Protein AF-A0A7C7N747-F1 (afdb_monomer_lite)

pLDDT: mean 86.92, std 10.97, range [40.88, 97.0]

Foldseek 3Di:
DPDLLVVLVVVQVVCVVLVAQADEDPDLDDQDDAPLQNVCVRVRNDLCNNVVNPDHNHHYDDHQWDADPPPRDIDHDDPVRPPPDCVVCNVVNVVVVVVLVPDDCDPVLQVLVLVLQQLCLVVCCVQFVQFAWEAAPPWIWTQHSVVSHIDTDDDRTQKYKYAGNVVSVVCSVLVQQLVSVPPRRIDIGGDDPRDVVVVVVVSVVSNCVSVVCVVDPVSVVVVVVVVVVVVPPPSPDDPD

Radius of gyration: 21.42 Å; chains: 1; bounding box: 54×35×62 Å

Sequence (240 aa):
MKNKIDYVRHINRICDVLAATYFMPFASQAVFLRSDSKWANDFKVSFEDLRDGWATQTTLLHPYTTLDLGSGDETYVRPEDYNEDWRSQLDKVTAQEHRDDVLEITDADIERLEKKMRVIRWMAAILFPRGVGFRIRELELHFSPWTGRVTRGGGAGSFTLNVPAQALKDVLQYGYFGDLGTTMFTIVNLNSRTRPVFVYLFIMVLTLHDRNHIAGVNKFARWAMSVFHNRSWNIPSHSG

Structure (mmCIF, N/CA/C/O backbone):
data_AF-A0A7C7N747-F1
#
_entry.id   AF-A0A7C7N747-F1
#
loop_
_atom_site.group_PDB
_atom_site.id
_atom_site.type_symbol
_atom_site.label_atom_id
_atom_site.label_alt_id
_atom_site.label_comp_id
_atom_site.label_asym_id
_atom_site.label_entity_id
_atom_site.label_seq_id
_atom_site.pdbx_PDB_ins_code
_atom_site.Cartn_x
_atom_site.Cartn_y
_atom_site.Cartn_z
_atom_site.occupancy
_atom_site.B_iso_or_equiv
_atom_site.au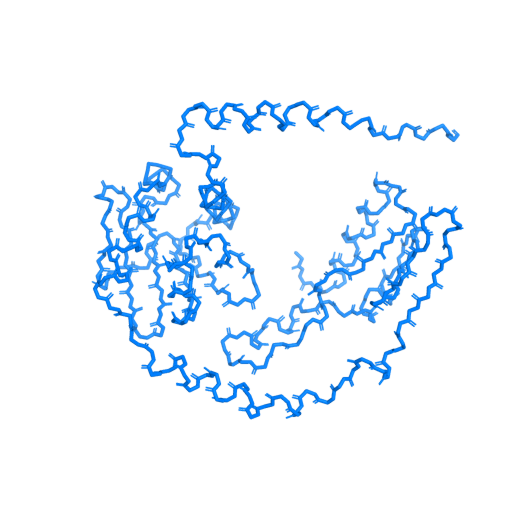th_seq_id
_atom_site.auth_comp_id
_atom_site.auth_asym_id
_atom_site.auth_atom_id
_atom_site.pdbx_PDB_model_num
ATOM 1 N N . MET A 1 1 ? -2.783 -14.427 12.258 1.00 56.72 1 MET A N 1
ATOM 2 C CA . MET A 1 1 ? -4.252 -14.530 12.336 1.00 56.72 1 MET A CA 1
ATOM 3 C C . MET A 1 1 ? -4.680 -15.473 11.237 1.00 56.72 1 MET A C 1
ATOM 5 O O . MET A 1 1 ? -4.233 -15.275 10.115 1.00 56.72 1 MET A O 1
ATOM 9 N N . LYS A 1 2 ? -5.394 -16.551 11.571 1.00 64.88 2 LYS A N 1
ATOM 10 C CA . LYS A 1 2 ? -5.828 -17.555 10.587 1.00 64.88 2 LYS A CA 1
ATOM 11 C C . LYS A 1 2 ? -7.302 -17.375 10.202 1.00 64.88 2 LYS A C 1
ATOM 13 O O . LYS A 1 2 ? -7.701 -17.875 9.161 1.00 64.88 2 LYS A O 1
ATOM 18 N N . ASN A 1 3 ? -8.078 -16.653 11.014 1.00 82.62 3 ASN A N 1
ATOM 19 C CA . ASN A 1 3 ? -9.500 -16.370 10.811 1.00 82.62 3 ASN A CA 1
ATOM 20 C C . ASN A 1 3 ? -9.834 -14.934 11.287 1.00 82.62 3 ASN A C 1
ATOM 22 O O . ASN A 1 3 ? -9.135 -14.402 12.152 1.00 82.62 3 ASN A O 1
ATOM 26 N N . LYS A 1 4 ? -10.902 -14.321 10.759 1.00 87.56 4 LYS A N 1
ATOM 27 C CA . LYS A 1 4 ? -11.438 -13.006 11.157 1.00 87.56 4 LYS A CA 1
ATOM 28 C C . LYS A 1 4 ? -11.653 -12.899 12.669 1.00 87.56 4 LYS A C 1
ATOM 30 O O . LYS A 1 4 ? -11.282 -11.898 13.268 1.00 87.56 4 LYS A O 1
ATOM 35 N N . ILE A 1 5 ? -12.121 -13.967 13.319 1.00 89.38 5 ILE A N 1
ATOM 36 C CA . ILE A 1 5 ? -12.308 -13.980 14.780 1.00 89.38 5 ILE A CA 1
ATOM 37 C C . ILE A 1 5 ? -10.997 -13.788 15.563 1.00 89.38 5 ILE A C 1
ATOM 39 O O . ILE A 1 5 ? -11.003 -13.208 16.646 1.00 89.38 5 ILE A O 1
ATOM 43 N N . ASP A 1 6 ? -9.852 -14.229 15.025 1.00 90.06 6 ASP A N 1
ATOM 44 C CA . ASP A 1 6 ? -8.555 -14.004 15.676 1.00 90.06 6 ASP A CA 1
ATOM 45 C C . ASP A 1 6 ? -8.196 -12.515 15.681 1.00 90.06 6 ASP A C 1
ATOM 47 O O . ASP A 1 6 ? -7.563 -12.044 16.624 1.00 90.06 6 ASP A O 1
ATOM 51 N N . TYR A 1 7 ? -8.600 -11.784 14.637 1.00 89.81 7 TYR A N 1
ATOM 52 C CA . TYR A 1 7 ? -8.448 -10.336 14.577 1.00 89.81 7 TYR A CA 1
ATOM 53 C C . TYR A 1 7 ? -9.315 -9.660 15.638 1.00 89.81 7 TYR A C 1
ATOM 55 O O . TYR A 1 7 ? -8.792 -8.867 16.414 1.00 89.81 7 TYR A O 1
ATOM 63 N N . VAL A 1 8 ? -10.594 -10.032 15.752 1.00 93.06 8 VAL A N 1
ATOM 64 C CA . VAL A 1 8 ? -11.499 -9.454 16.764 1.00 93.06 8 VAL A CA 1
ATOM 65 C C . VAL A 1 8 ? -10.966 -9.692 18.180 1.00 93.06 8 VAL A C 1
ATOM 67 O O . VAL A 1 8 ? -10.848 -8.756 18.964 1.00 93.06 8 VAL A O 1
ATOM 70 N N . ARG A 1 9 ? -10.509 -10.913 18.490 1.00 94.25 9 ARG A N 1
ATOM 71 C CA . ARG A 1 9 ? -9.866 -11.219 19.783 1.00 94.25 9 ARG A CA 1
ATOM 72 C C . ARG A 1 9 ? -8.608 -10.391 20.030 1.00 94.25 9 ARG A C 1
ATOM 74 O O . ARG A 1 9 ? -8.340 -10.000 21.164 1.00 94.25 9 ARG A O 1
ATOM 81 N N . HIS A 1 10 ? -7.809 -10.161 18.989 1.00 92.69 10 HIS A N 1
ATOM 82 C CA . HIS A 1 10 ? -6.619 -9.327 19.095 1.00 92.69 10 HIS A CA 1
ATOM 83 C C . HIS A 1 10 ? -6.981 -7.873 19.417 1.00 92.69 10 HIS A C 1
ATOM 85 O O . HIS A 1 10 ? -6.346 -7.286 20.292 1.00 92.69 10 HIS A O 1
ATOM 91 N N . ILE A 1 11 ? -8.016 -7.332 18.770 1.00 92.81 11 ILE A N 1
ATOM 92 C CA . ILE A 1 11 ? -8.541 -5.993 19.049 1.00 92.81 11 ILE A CA 1
ATOM 93 C C . ILE A 1 11 ? -9.096 -5.900 20.473 1.00 92.81 11 ILE A C 1
ATOM 95 O O . ILE A 1 11 ? -8.660 -5.012 21.196 1.00 92.81 11 ILE A O 1
ATOM 99 N N . ASN A 1 12 ? -9.936 -6.845 20.918 1.00 94.62 12 ASN A N 1
ATOM 100 C CA . ASN A 1 12 ? -10.447 -6.879 22.299 1.00 94.62 12 ASN A CA 1
ATOM 101 C C . ASN A 1 12 ? -9.296 -6.793 23.315 1.00 94.62 12 ASN A C 1
ATOM 103 O O . ASN A 1 12 ? -9.310 -5.954 24.209 1.00 94.62 12 ASN A O 1
ATOM 107 N N . ARG A 1 13 ? -8.231 -7.583 23.114 1.00 95.38 13 ARG A N 1
ATOM 108 C CA . ARG A 1 13 ? -7.049 -7.552 23.987 1.00 95.38 13 ARG A CA 1
ATOM 109 C C . ARG A 1 13 ? -6.337 -6.198 23.978 1.00 95.38 13 ARG A C 1
ATOM 111 O O . ARG A 1 13 ? -5.812 -5.789 25.008 1.00 95.38 13 ARG A O 1
ATOM 118 N N . ILE A 1 14 ? -6.245 -5.534 22.827 1.00 92.81 14 ILE A N 1
ATOM 119 C CA . ILE A 1 14 ? -5.652 -4.193 22.744 1.00 92.81 14 ILE A CA 1
ATOM 120 C C . ILE A 1 14 ? -6.516 -3.194 23.513 1.00 92.81 14 ILE A C 1
ATOM 122 O O . ILE A 1 14 ? -5.975 -2.416 24.292 1.00 92.81 14 ILE A O 1
ATOM 126 N N . CYS A 1 15 ? -7.834 -3.242 23.328 1.00 95.12 15 CYS A N 1
ATOM 127 C CA . CYS A 1 15 ? -8.791 -2.410 24.047 1.00 95.12 15 CYS A CA 1
ATOM 128 C C . CYS A 1 15 ? -8.671 -2.582 25.568 1.00 95.12 15 CYS A C 1
ATOM 130 O O . CYS A 1 15 ? -8.558 -1.581 26.270 1.00 95.12 15 CYS A O 1
ATOM 132 N N . ASP A 1 16 ? -8.572 -3.823 26.054 1.00 93.50 16 ASP A N 1
ATOM 133 C CA . ASP A 1 16 ? -8.368 -4.120 27.478 1.00 93.50 16 ASP A CA 1
ATOM 134 C C . ASP A 1 16 ? -7.038 -3.553 27.999 1.00 93.50 16 ASP A C 1
ATOM 136 O O . ASP A 1 16 ? -6.990 -2.929 29.055 1.00 93.50 16 ASP A O 1
ATOM 140 N N . VAL A 1 17 ? -5.943 -3.744 27.252 1.00 94.12 17 VAL A N 1
ATOM 141 C CA . VAL A 1 17 ? -4.604 -3.256 27.638 1.00 94.12 17 VAL A CA 1
ATOM 142 C C . VAL A 1 17 ? -4.543 -1.731 27.674 1.00 94.12 17 VAL A C 1
ATOM 144 O O . VAL A 1 17 ? -3.855 -1.165 28.521 1.00 94.12 17 VAL A O 1
ATOM 147 N N . LEU A 1 18 ? -5.228 -1.068 26.745 1.00 92.06 18 LEU A N 1
ATOM 148 C CA . LEU A 1 18 ? -5.299 0.390 26.677 1.00 92.06 18 LEU A CA 1
ATOM 149 C C . LEU A 1 18 ? -6.386 0.976 27.583 1.00 92.06 18 LEU A C 1
ATOM 151 O O . LEU A 1 18 ? -6.477 2.198 27.665 1.00 92.06 18 LEU A O 1
ATOM 155 N N . ALA A 1 19 ? -7.201 0.124 28.216 1.00 92.81 19 ALA A N 1
ATOM 156 C CA . ALA A 1 19 ? -8.403 0.504 28.949 1.00 92.81 19 ALA A CA 1
ATOM 157 C C . ALA A 1 19 ? -9.278 1.496 28.161 1.00 92.81 19 ALA A C 1
ATOM 159 O O . ALA A 1 19 ? -9.717 2.530 28.665 1.00 92.81 19 ALA A O 1
ATOM 160 N N . ALA A 1 20 ? -9.484 1.200 26.876 1.00 92.56 20 ALA A N 1
ATOM 161 C CA . ALA A 1 20 ? -10.227 2.077 25.986 1.00 92.56 20 ALA A CA 1
ATOM 162 C C . ALA A 1 20 ? -11.706 2.142 26.397 1.00 92.56 20 ALA A C 1
ATOM 164 O O . ALA A 1 20 ? -12.345 1.112 26.602 1.00 92.56 20 ALA A O 1
ATOM 165 N N . THR A 1 21 ? -12.281 3.343 26.446 1.00 93.62 21 THR A N 1
ATOM 166 C CA . THR A 1 21 ? -13.730 3.509 26.651 1.00 93.62 21 THR A CA 1
ATOM 167 C C . THR A 1 21 ? -14.509 3.188 25.381 1.00 93.62 21 THR A C 1
ATOM 169 O O . THR A 1 21 ? -15.522 2.500 25.430 1.00 93.62 21 THR A O 1
ATOM 172 N N . TYR A 1 22 ? -13.997 3.636 24.233 1.00 93.94 22 TYR A N 1
ATOM 173 C CA . TYR A 1 22 ? -14.640 3.485 22.933 1.00 93.94 22 TYR A CA 1
ATOM 174 C C . TYR A 1 22 ? -13.682 2.864 21.924 1.00 93.94 22 TYR A C 1
ATOM 176 O O . TYR A 1 22 ? -12.494 3.194 21.887 1.00 93.94 22 TYR A O 1
ATOM 184 N N . PHE A 1 23 ? -14.213 2.003 21.063 1.00 93.38 23 PHE A N 1
ATOM 185 C CA . PHE A 1 23 ? -13.525 1.515 19.880 1.00 93.38 23 PHE A CA 1
ATOM 186 C C . PHE A 1 23 ? -14.300 1.933 18.635 1.00 93.38 23 PHE A C 1
ATOM 188 O O . PHE A 1 23 ? -15.441 1.521 18.434 1.00 93.38 23 PHE A O 1
ATOM 195 N N . MET A 1 24 ? -13.657 2.729 17.782 1.00 90.06 24 MET A N 1
ATOM 196 C CA . MET A 1 24 ? -14.195 3.108 16.480 1.00 90.06 24 MET A CA 1
ATOM 197 C C . MET A 1 24 ? -13.584 2.215 15.391 1.00 90.06 24 MET A C 1
ATOM 199 O O . MET A 1 24 ? -12.371 2.290 15.164 1.00 90.06 24 MET A O 1
ATOM 203 N N . PRO A 1 25 ? -14.376 1.391 14.683 1.00 86.25 25 PRO A N 1
ATOM 204 C CA . PRO A 1 25 ? -13.856 0.595 13.581 1.00 86.25 25 PRO A CA 1
ATOM 205 C C . PRO A 1 25 ? -13.441 1.511 12.422 1.00 86.25 25 PRO A C 1
ATOM 207 O O . PRO A 1 25 ? -14.276 2.134 11.771 1.00 86.25 25 PRO A O 1
ATOM 210 N N . PHE A 1 26 ? -12.138 1.589 12.141 1.00 70.06 26 PHE A N 1
ATOM 211 C CA . PHE A 1 26 ? -11.597 2.406 11.053 1.00 70.06 26 PHE A CA 1
ATOM 212 C C . PHE A 1 26 ? -11.209 1.540 9.840 1.00 70.06 26 PHE A C 1
ATOM 214 O O . PHE A 1 26 ? -10.548 0.508 9.969 1.00 70.06 26 PHE A O 1
ATOM 221 N N . ALA A 1 27 ? -11.620 1.985 8.649 1.00 55.38 27 ALA A N 1
ATOM 222 C CA . ALA A 1 27 ? -11.171 1.555 7.315 1.00 55.38 27 ALA A CA 1
ATOM 223 C 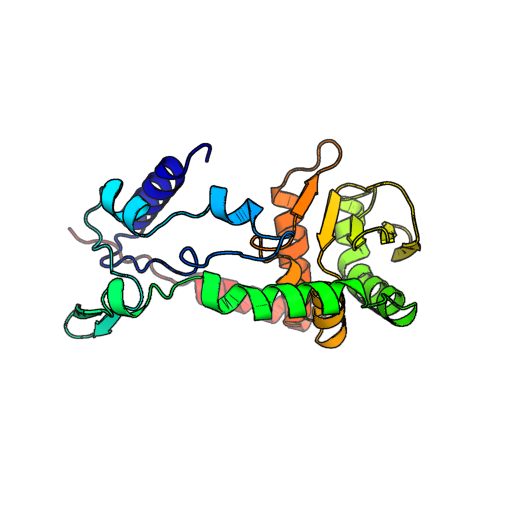C . ALA A 1 27 ? -11.435 0.106 6.842 1.00 55.38 27 ALA A C 1
ATOM 225 O O . ALA A 1 27 ? -11.218 -0.186 5.668 1.00 55.38 27 ALA A O 1
ATOM 226 N N . SER A 1 28 ? -11.963 -0.796 7.667 1.00 55.59 28 SER A N 1
ATOM 227 C CA . SER A 1 28 ? -12.205 -2.202 7.280 1.00 55.59 28 SER A CA 1
ATOM 228 C C . SER A 1 28 ? -13.577 -2.468 6.642 1.00 55.59 28 SER A C 1
ATOM 230 O O . SER A 1 28 ? -13.910 -3.617 6.372 1.00 55.59 28 SER A O 1
ATOM 232 N N . GLN A 1 29 ? -14.362 -1.429 6.329 1.00 66.00 29 GLN A N 1
ATOM 233 C CA . GLN A 1 29 ? -15.685 -1.584 5.702 1.00 66.00 29 GLN A CA 1
ATOM 234 C C . GLN A 1 29 ? -15.703 -1.397 4.177 1.00 66.00 29 GLN A C 1
ATOM 236 O O . GLN A 1 29 ? -16.741 -1.632 3.559 1.00 66.00 29 GLN A O 1
ATOM 241 N N . ALA A 1 30 ? -14.576 -1.059 3.543 1.00 76.75 30 ALA A N 1
ATOM 242 C CA . ALA A 1 30 ? -14.512 -0.955 2.086 1.00 76.75 30 ALA A CA 1
ATOM 243 C C . ALA A 1 30 ? -14.820 -2.305 1.408 1.00 76.75 30 ALA A C 1
ATOM 245 O O . ALA A 1 30 ? -14.532 -3.372 1.953 1.00 76.75 30 ALA A O 1
ATOM 246 N N . VAL A 1 31 ? -15.433 -2.258 0.225 1.00 82.38 31 VAL A N 1
ATOM 247 C CA . VAL A 1 31 ? -15.613 -3.420 -0.655 1.00 82.38 31 VAL A CA 1
ATOM 248 C C . VAL A 1 31 ? -14.812 -3.164 -1.923 1.00 82.38 31 VAL A C 1
ATOM 250 O O . VAL A 1 31 ? -15.025 -2.169 -2.612 1.00 82.38 31 VAL A O 1
ATOM 253 N N . PHE A 1 32 ? -13.877 -4.058 -2.227 1.00 86.81 32 PHE A N 1
ATOM 254 C CA . PHE A 1 32 ? -13.017 -3.956 -3.400 1.00 86.81 32 PHE A CA 1
ATOM 255 C C . PHE A 1 32 ? -13.679 -4.629 -4.596 1.00 86.81 32 PHE A C 1
ATOM 257 O O . PHE A 1 32 ? -13.971 -5.824 -4.565 1.00 86.81 32 PHE A O 1
ATOM 264 N N . LEU A 1 33 ? -13.931 -3.866 -5.656 1.00 89.38 33 LEU A N 1
ATOM 265 C CA . LEU A 1 33 ? -14.619 -4.373 -6.846 1.00 89.38 33 LEU A CA 1
ATOM 266 C C . LEU A 1 33 ? -13.675 -4.681 -8.013 1.00 89.38 33 LEU A C 1
ATOM 268 O O . LEU A 1 33 ? -14.019 -5.519 -8.842 1.00 89.38 33 LEU A O 1
ATOM 272 N N . ARG A 1 34 ? -12.493 -4.051 -8.062 1.00 87.94 34 ARG A N 1
ATOM 273 C CA . ARG A 1 34 ? -11.485 -4.310 -9.101 1.00 87.94 34 ARG A CA 1
ATOM 274 C C . ARG A 1 34 ? -10.916 -5.720 -8.971 1.00 87.94 34 ARG A C 1
ATOM 276 O O . ARG A 1 34 ? -10.696 -6.211 -7.864 1.00 87.94 34 ARG A O 1
ATOM 283 N N . SER A 1 35 ? -10.613 -6.344 -10.096 1.00 88.31 35 SER A N 1
ATOM 284 C CA . SER A 1 35 ? -10.036 -7.686 -10.208 1.00 88.31 35 SER A CA 1
ATOM 285 C C . SER A 1 35 ? -8.745 -7.875 -9.396 1.00 88.31 35 SER A C 1
ATOM 287 O O . SER A 1 35 ? -8.573 -8.899 -8.736 1.00 88.31 35 SER A O 1
ATOM 289 N N . ASP A 1 36 ? -7.878 -6.865 -9.368 1.00 83.44 36 ASP A N 1
ATOM 290 C CA . ASP A 1 36 ? -6.574 -6.863 -8.690 1.00 83.44 36 ASP A CA 1
ATOM 291 C C . ASP A 1 36 ? -6.619 -6.666 -7.164 1.00 83.44 36 ASP A C 1
ATOM 293 O O . ASP A 1 36 ? -5.609 -6.859 -6.484 1.00 83.44 36 ASP A O 1
ATOM 297 N N . SER A 1 37 ? -7.778 -6.309 -6.610 1.00 86.69 37 SER A N 1
ATOM 298 C CA . SER A 1 37 ? -7.971 -6.038 -5.175 1.00 86.69 37 SER A CA 1
ATOM 299 C C . SER A 1 37 ? -9.161 -6.782 -4.571 1.00 86.69 37 SER A C 1
ATOM 301 O O . SER A 1 37 ? -9.249 -6.900 -3.351 1.00 86.69 37 SER A O 1
ATOM 303 N N . LYS A 1 38 ? -10.048 -7.368 -5.386 1.00 89.19 38 LYS A N 1
ATOM 304 C CA . LYS A 1 38 ? -11.230 -8.117 -4.927 1.00 89.19 38 LYS A CA 1
ATOM 305 C C . LYS A 1 38 ? -10.890 -9.261 -3.969 1.00 89.19 38 LYS A C 1
ATOM 307 O O . LYS A 1 38 ? -11.692 -9.558 -3.086 1.00 89.19 38 LYS A O 1
ATOM 312 N N . TRP A 1 39 ? -9.704 -9.859 -4.099 1.00 86.81 39 TRP A N 1
ATOM 313 C CA . TRP A 1 39 ? -9.189 -10.880 -3.178 1.00 86.81 39 TRP A CA 1
ATOM 314 C C . TRP A 1 39 ? -9.113 -10.391 -1.721 1.00 86.81 39 TRP A C 1
ATOM 316 O O . TRP A 1 39 ? -9.230 -11.188 -0.794 1.00 86.81 39 TRP A O 1
ATOM 326 N N . ALA A 1 40 ? -8.941 -9.084 -1.490 1.00 85.25 40 ALA A N 1
ATOM 327 C CA . ALA A 1 40 ? -8.830 -8.519 -0.150 1.00 85.25 40 ALA A CA 1
ATOM 328 C C . ALA A 1 40 ? -10.152 -8.602 0.631 1.00 85.25 40 ALA A C 1
ATOM 330 O O . ALA A 1 40 ? -10.135 -8.622 1.864 1.00 85.25 40 ALA A O 1
ATOM 331 N N . ASN A 1 41 ? -11.294 -8.711 -0.061 1.00 86.31 41 ASN A N 1
ATOM 332 C CA . ASN A 1 41 ? -12.605 -8.837 0.580 1.00 86.31 41 ASN A CA 1
ATOM 333 C C . ASN A 1 41 ? -12.723 -10.102 1.442 1.00 86.31 41 ASN A C 1
ATOM 335 O O . ASN A 1 41 ? -13.422 -10.079 2.453 1.00 86.31 41 ASN A O 1
ATOM 339 N N . ASP A 1 42 ? -12.010 -11.179 1.101 1.00 86.56 42 ASP A N 1
ATOM 340 C CA . ASP A 1 42 ? -12.036 -12.428 1.874 1.00 86.56 42 ASP A CA 1
ATOM 341 C C . ASP A 1 42 ? -11.414 -12.248 3.271 1.00 86.56 42 ASP A C 1
ATOM 343 O O . ASP A 1 42 ? -11.790 -12.918 4.235 1.00 86.56 42 ASP A O 1
ATOM 347 N N . PHE A 1 43 ? -10.503 -11.281 3.401 1.00 83.69 43 PHE A N 1
ATOM 348 C CA . PHE A 1 43 ? -9.817 -10.932 4.646 1.00 83.69 43 PHE A CA 1
ATOM 349 C C . PHE A 1 43 ? -10.473 -9.760 5.388 1.00 83.69 43 PHE A C 1
ATOM 351 O O . PHE A 1 43 ? -10.040 -9.409 6.487 1.00 83.69 43 PHE A O 1
ATOM 358 N N . LYS A 1 44 ? -11.516 -9.157 4.807 1.00 85.25 44 LYS A N 1
ATOM 359 C CA . LYS A 1 44 ? -12.262 -8.042 5.392 1.00 85.25 44 LYS A CA 1
ATOM 360 C C . LYS A 1 44 ? -12.940 -8.471 6.692 1.00 85.25 44 LYS A C 1
ATOM 362 O O . LYS A 1 44 ? -13.685 -9.449 6.701 1.00 85.25 44 LYS A O 1
ATOM 367 N N . VAL A 1 45 ? -12.742 -7.701 7.757 1.00 87.62 45 VAL A N 1
ATOM 368 C CA . VAL A 1 45 ? -13.489 -7.843 9.014 1.00 87.62 45 VAL A CA 1
ATOM 369 C C . VAL A 1 45 ? -14.641 -6.842 8.994 1.00 87.62 45 VAL A C 1
ATOM 371 O O . VAL A 1 45 ? -14.421 -5.633 9.007 1.00 87.62 45 VAL A O 1
ATOM 374 N N . SER A 1 46 ? -15.864 -7.353 8.895 1.00 87.00 46 SER A N 1
ATOM 375 C CA . SER A 1 46 ? -17.088 -6.550 8.886 1.00 87.00 46 SER A CA 1
ATOM 376 C C . SER A 1 46 ? -17.436 -6.029 10.282 1.00 87.00 46 SER A C 1
ATOM 378 O O . SER A 1 46 ? -16.847 -6.435 11.287 1.00 87.00 46 SER A O 1
ATOM 380 N N . PHE A 1 47 ? -18.377 -5.089 10.348 1.00 88.88 47 PHE A N 1
ATOM 381 C CA . PHE A 1 47 ? -18.892 -4.626 11.633 1.00 88.88 47 PHE A CA 1
ATOM 382 C C . PHE A 1 47 ? -19.627 -5.756 12.359 1.00 88.88 47 PHE A C 1
ATOM 384 O O . PHE A 1 47 ? -19.498 -5.896 13.570 1.00 88.88 47 PHE A O 1
ATOM 391 N N . GLU A 1 48 ? -20.323 -6.607 11.612 1.00 88.75 48 GLU A N 1
ATOM 392 C CA . GLU A 1 48 ? -20.986 -7.803 12.116 1.00 88.75 48 GLU A CA 1
ATOM 393 C C . GLU A 1 48 ? -19.969 -8.769 12.735 1.00 88.75 48 GLU A C 1
ATOM 395 O O . GLU A 1 48 ? -20.163 -9.198 13.867 1.00 88.75 48 GLU A O 1
ATOM 400 N N . ASP A 1 49 ? -18.837 -9.023 12.063 1.00 91.38 49 ASP A N 1
ATOM 401 C CA . ASP A 1 49 ? -17.754 -9.853 12.615 1.00 91.38 49 ASP A CA 1
ATOM 402 C C . ASP A 1 49 ? -17.243 -9.294 13.959 1.00 91.38 49 ASP A C 1
ATOM 404 O O . ASP A 1 49 ? -17.003 -10.054 14.901 1.00 91.38 49 ASP A O 1
ATOM 408 N N . LEU A 1 50 ? -17.062 -7.967 14.051 1.00 92.94 50 LEU A N 1
ATOM 409 C CA . LEU A 1 50 ? -16.633 -7.297 15.283 1.00 92.94 50 LEU A CA 1
ATOM 410 C C . LEU A 1 50 ? -17.681 -7.439 16.380 1.00 92.94 50 LEU A C 1
ATOM 412 O O . LEU A 1 50 ? -17.330 -7.860 17.476 1.00 92.94 50 LEU A O 1
ATOM 416 N N . ARG A 1 51 ? -18.942 -7.117 16.078 1.00 92.81 51 ARG A N 1
ATOM 417 C CA . ARG A 1 51 ? -20.070 -7.172 17.014 1.00 92.81 51 ARG A CA 1
ATOM 418 C C . ARG A 1 51 ? -20.260 -8.577 17.573 1.00 92.81 51 ARG A C 1
ATOM 420 O O . ARG A 1 51 ? -20.377 -8.739 18.782 1.00 92.81 51 ARG A O 1
ATOM 427 N N . ASP A 1 52 ? -20.254 -9.584 16.708 1.00 93.88 52 ASP A N 1
ATOM 428 C CA . ASP A 1 52 ? -20.509 -10.972 17.090 1.00 93.88 52 ASP A CA 1
ATOM 429 C C . ASP A 1 52 ? -19.353 -11.554 17.933 1.00 93.88 52 ASP A C 1
ATOM 431 O O . ASP A 1 52 ? -19.561 -12.438 18.765 1.00 93.88 52 ASP A O 1
ATOM 435 N N . GLY A 1 53 ? -18.125 -11.053 17.744 1.00 94.00 53 GLY A N 1
ATOM 436 C CA . GLY A 1 53 ? -16.936 -11.439 18.510 1.00 94.00 53 GLY A CA 1
ATOM 437 C C . GLY A 1 53 ? -16.548 -10.480 19.642 1.00 94.00 53 GLY A C 1
ATOM 438 O O . GLY A 1 53 ? -15.473 -10.655 20.232 1.00 94.00 53 GLY A O 1
ATOM 439 N N . TRP A 1 54 ? -17.356 -9.456 19.926 1.00 96.12 54 TRP A N 1
ATOM 440 C CA . TRP A 1 54 ? -16.997 -8.399 20.869 1.00 96.12 54 TRP A CA 1
ATOM 441 C C . TRP A 1 54 ? -17.083 -8.902 22.310 1.00 96.12 54 TRP A C 1
ATOM 443 O O . TRP A 1 54 ? -18.130 -9.351 22.769 1.00 96.12 54 TRP A O 1
ATOM 453 N N . ALA A 1 55 ? -15.961 -8.860 23.025 1.00 95.50 55 ALA A N 1
ATOM 454 C CA . ALA A 1 55 ? -15.838 -9.466 24.350 1.00 95.50 55 ALA A CA 1
ATOM 455 C C . ALA A 1 55 ? -14.891 -8.653 25.242 1.00 95.50 55 ALA A C 1
ATOM 457 O O . ALA A 1 55 ? -13.911 -9.176 25.767 1.00 95.50 55 ALA A O 1
ATOM 458 N N . THR A 1 56 ? -15.169 -7.357 25.366 1.00 94.81 56 THR A N 1
ATOM 459 C CA . THR A 1 56 ? -14.442 -6.396 26.210 1.00 94.81 56 THR A CA 1
ATOM 460 C C . THR A 1 56 ? -15.435 -5.399 26.822 1.00 94.81 56 THR A C 1
ATOM 462 O O . THR A 1 56 ? -16.586 -5.329 26.393 1.00 94.81 56 THR A O 1
ATOM 465 N N . GLN A 1 57 ? -15.003 -4.649 27.841 1.00 94.19 57 GLN A N 1
ATOM 466 C CA . GLN A 1 57 ? -15.782 -3.561 28.451 1.00 94.19 57 GLN A CA 1
ATOM 467 C C . GLN A 1 57 ? -15.810 -2.293 27.586 1.00 94.19 57 GLN A C 1
ATOM 469 O O . GLN A 1 57 ? -16.622 -1.405 27.823 1.00 94.19 57 GLN A O 1
ATOM 474 N N . THR A 1 58 ? -14.926 -2.194 26.592 1.00 96.19 58 THR A N 1
ATOM 475 C CA . THR A 1 58 ? -14.920 -1.089 25.632 1.00 96.19 58 THR A CA 1
ATOM 476 C C . THR A 1 58 ? -16.199 -1.084 24.802 1.00 96.19 58 THR A C 1
ATOM 478 O O . THR A 1 58 ? -16.575 -2.108 24.232 1.00 96.19 58 THR A O 1
ATOM 481 N N . THR A 1 59 ? -16.831 0.077 24.652 1.00 95.12 59 THR A N 1
ATOM 482 C CA . THR A 1 59 ? -17.998 0.250 23.783 1.00 95.12 59 THR A CA 1
ATOM 483 C C . THR A 1 59 ? -17.575 0.184 22.316 1.00 95.12 59 THR A C 1
ATOM 485 O O . THR A 1 59 ? -16.752 0.981 21.856 1.00 95.12 59 THR A O 1
ATOM 488 N N . LEU A 1 60 ? -18.136 -0.769 21.571 1.00 94.56 60 LEU A N 1
ATOM 489 C CA . LEU A 1 60 ? -17.977 -0.854 20.121 1.00 94.56 60 LEU A CA 1
ATOM 490 C C . LEU A 1 60 ? -18.889 0.173 19.445 1.00 94.56 60 LEU A C 1
ATOM 492 O O . LEU A 1 60 ? -20.104 -0.003 19.434 1.00 94.56 60 LEU A O 1
ATOM 496 N N . LEU A 1 61 ? -18.299 1.210 18.852 1.00 93.56 61 LEU A N 1
ATOM 497 C CA . LEU A 1 61 ? -19.039 2.219 18.098 1.00 93.56 61 LEU A CA 1
ATOM 498 C C . LEU A 1 61 ? -19.474 1.675 16.733 1.00 93.56 61 LEU A C 1
ATOM 500 O O . LEU A 1 61 ? -18.734 0.936 16.073 1.00 93.56 61 LEU A O 1
ATOM 504 N N . HIS A 1 62 ? -20.639 2.115 16.265 1.00 90.94 62 HIS A N 1
ATOM 505 C CA . HIS A 1 62 ? -21.101 1.845 14.906 1.00 90.94 62 HIS A CA 1
ATOM 506 C C . HIS A 1 62 ? -20.208 2.532 13.846 1.00 90.94 62 HIS A C 1
ATOM 508 O O . HIS A 1 62 ? -19.549 3.543 14.129 1.00 90.94 62 HIS A O 1
ATOM 514 N N . PRO A 1 63 ? -20.170 2.038 12.594 1.00 87.88 63 PRO A N 1
ATOM 515 C CA . PRO A 1 63 ? -19.589 2.787 11.485 1.00 87.88 63 PRO A CA 1
ATOM 516 C C . PRO A 1 63 ? -20.275 4.151 11.325 1.00 87.88 63 PRO A C 1
ATOM 518 O O . PRO A 1 63 ? -21.463 4.286 11.603 1.00 87.88 63 PRO A O 1
ATOM 521 N N . TYR A 1 64 ? -19.528 5.159 10.864 1.00 87.31 64 TYR A N 1
ATOM 522 C CA . TYR A 1 64 ? -20.043 6.525 10.677 1.00 87.31 64 TYR A CA 1
ATOM 523 C C . TYR A 1 64 ? -20.647 7.146 11.954 1.00 87.31 64 TYR A C 1
ATOM 525 O O . TYR A 1 64 ? -21.615 7.904 11.889 1.00 87.31 64 TYR A O 1
ATOM 533 N N . THR A 1 65 ? -20.064 6.830 13.115 1.00 91.25 65 THR A N 1
ATOM 534 C CA . THR A 1 65 ? -20.445 7.428 14.401 1.00 91.25 65 THR A CA 1
ATOM 535 C C . THR A 1 65 ? -19.908 8.852 14.542 1.00 91.25 65 THR A C 1
ATOM 537 O O . THR A 1 65 ? -18.726 9.111 14.310 1.00 91.25 65 THR A O 1
ATOM 540 N N . THR A 1 66 ? -20.772 9.758 14.991 1.00 92.62 66 THR A N 1
ATOM 541 C CA . THR A 1 66 ? -20.410 11.042 15.592 1.00 92.62 66 THR A CA 1
ATOM 542 C C . THR A 1 66 ? -20.455 10.885 17.107 1.00 92.62 66 THR A C 1
ATOM 544 O O . THR A 1 66 ? -21.497 10.527 17.651 1.00 92.62 66 THR A O 1
ATOM 547 N N . LEU A 1 67 ? -19.327 11.142 17.770 1.00 93.25 67 LEU A N 1
ATOM 548 C CA . LEU A 1 67 ? -19.177 11.049 19.222 1.00 93.25 67 LEU A CA 1
ATOM 549 C C . LEU A 1 67 ? -18.889 12.439 19.794 1.00 93.25 67 LEU A C 1
ATOM 551 O O . LEU A 1 67 ? -17.909 13.077 19.399 1.00 93.25 67 LEU A O 1
ATOM 555 N N . ASP A 1 68 ? -19.707 12.886 20.740 1.00 92.94 68 ASP A N 1
ATOM 556 C CA . ASP A 1 68 ? -19.408 14.066 21.543 1.00 92.94 68 ASP A CA 1
ATOM 557 C C . ASP A 1 68 ? -18.412 13.694 22.651 1.00 92.94 68 ASP A C 1
ATOM 559 O O . ASP A 1 68 ? -18.676 12.848 23.501 1.00 92.94 68 ASP A O 1
ATOM 563 N N . LEU A 1 69 ? -17.232 14.314 22.645 1.00 88.56 69 LEU A N 1
ATOM 564 C CA . LEU A 1 69 ? -16.154 13.951 23.573 1.00 88.56 69 LEU A CA 1
ATOM 565 C C . LEU A 1 69 ? -16.376 14.457 25.009 1.00 88.56 69 LEU A C 1
ATOM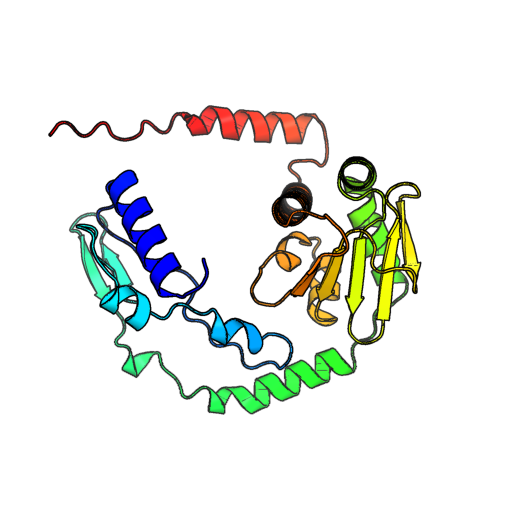 567 O O . LEU A 1 69 ? -15.662 14.019 25.909 1.00 88.56 69 LEU A O 1
ATOM 571 N N . GLY A 1 70 ? -17.301 15.398 25.224 1.00 92.12 70 GLY A N 1
ATOM 572 C CA . GLY A 1 70 ? -17.592 15.952 26.548 1.00 92.12 70 GLY A CA 1
ATOM 573 C C . GLY A 1 70 ? -18.626 15.129 27.311 1.00 92.12 70 GLY A C 1
ATOM 574 O O . GLY A 1 70 ? -18.446 14.849 28.493 1.00 92.12 70 GLY A O 1
ATOM 575 N N . SER A 1 71 ? -19.696 14.740 26.624 1.00 91.06 71 SER A N 1
ATOM 576 C CA . SER A 1 71 ? -20.819 13.959 27.156 1.00 91.06 71 SER A CA 1
ATOM 577 C C . SER A 1 71 ? -20.649 12.453 26.958 1.00 91.06 71 SER A C 1
ATOM 579 O O . SER A 1 71 ? -21.143 11.674 27.768 1.00 91.06 71 SER A O 1
ATOM 581 N N . GLY A 1 72 ? -19.928 12.036 25.915 1.00 88.38 72 GLY A N 1
ATOM 582 C CA . GLY A 1 72 ? -19.891 10.647 25.465 1.00 88.38 72 GLY A CA 1
ATOM 583 C C . GLY A 1 72 ? -21.103 10.244 24.622 1.00 88.38 72 GLY A C 1
ATOM 584 O O . GLY A 1 72 ? -21.202 9.075 24.259 1.00 88.38 72 GLY A O 1
ATOM 585 N N . ASP A 1 73 ? -22.005 11.178 24.302 1.00 93.00 73 ASP A N 1
ATOM 586 C CA . ASP A 1 73 ? -23.184 10.892 23.492 1.00 93.00 73 ASP A CA 1
ATOM 587 C C . ASP A 1 73 ? -22.783 10.526 22.058 1.00 93.00 73 ASP A C 1
ATOM 589 O O . ASP A 1 73 ? -21.972 11.204 21.415 1.00 93.00 73 ASP A O 1
ATOM 593 N N . GLU A 1 74 ? -23.385 9.455 21.544 1.00 93.06 74 GLU A N 1
ATOM 594 C CA . GLU A 1 74 ? -23.135 8.953 20.198 1.00 93.06 74 GLU A CA 1
ATOM 595 C C . GLU A 1 74 ? -24.381 9.013 19.314 1.00 93.06 74 GLU A C 1
ATOM 597 O O . GLU A 1 74 ? -25.512 8.760 19.731 1.00 93.06 74 GLU A O 1
ATOM 602 N N . THR A 1 75 ? -24.155 9.314 18.040 1.00 94.12 75 THR A N 1
ATOM 603 C CA . THR A 1 75 ? -25.137 9.138 16.968 1.00 94.12 75 THR A CA 1
ATOM 604 C C . THR A 1 75 ? -24.446 8.482 15.785 1.00 94.12 75 THR A C 1
ATOM 606 O O . THR A 1 75 ? -23.253 8.687 15.577 1.00 94.12 75 THR A O 1
ATOM 609 N N . TYR A 1 76 ? -25.166 7.694 14.994 1.00 92.06 76 TYR A N 1
ATOM 610 C CA . TYR A 1 76 ? -24.584 7.023 13.835 1.00 92.06 76 TYR A CA 1
ATOM 611 C C . TYR A 1 76 ? -25.562 6.972 12.665 1.00 92.06 76 TYR A C 1
ATOM 613 O O . TYR A 1 76 ? -26.783 7.021 12.838 1.00 92.06 76 TYR A O 1
ATOM 621 N N . VAL A 1 77 ? -25.003 6.878 11.460 1.00 89.00 77 VAL A N 1
ATOM 622 C CA . VAL A 1 77 ? -25.770 6.638 10.232 1.00 89.00 77 VAL A CA 1
ATOM 623 C C . VAL A 1 77 ? -26.187 5.174 10.212 1.00 89.00 77 VAL A C 1
ATOM 625 O O . VAL A 1 77 ? -25.348 4.304 10.437 1.00 89.00 77 VAL A O 1
ATOM 628 N N . ARG A 1 78 ? -27.464 4.875 9.960 1.00 85.75 78 ARG A N 1
ATOM 629 C CA . ARG A 1 78 ? -27.934 3.486 9.991 1.00 85.75 78 ARG A CA 1
ATOM 630 C C . ARG A 1 78 ? -27.351 2.685 8.821 1.00 85.75 78 ARG A C 1
ATOM 632 O O . ARG A 1 78 ? -27.136 3.260 7.754 1.00 85.75 78 ARG A O 1
ATOM 639 N N . PRO A 1 79 ? -27.122 1.368 8.981 1.00 81.00 79 PRO A N 1
ATOM 640 C CA . PRO A 1 79 ? -26.581 0.524 7.916 1.00 81.00 79 PRO A CA 1
ATOM 641 C C . PRO A 1 79 ? -27.317 0.627 6.583 1.00 81.00 79 PRO A C 1
ATOM 643 O O . PRO A 1 79 ? -26.687 0.609 5.530 1.00 81.00 79 PRO A O 1
ATOM 646 N N . GLU A 1 80 ? -28.637 0.768 6.615 1.00 82.19 80 GLU A N 1
ATOM 647 C CA . GLU A 1 80 ? -29.477 0.866 5.420 1.00 82.19 80 GLU A CA 1
ATOM 648 C C . GLU A 1 80 ? -29.216 2.149 4.618 1.00 82.19 80 GLU A C 1
ATOM 650 O O . GLU A 1 80 ? -29.423 2.164 3.407 1.00 82.19 80 GLU A O 1
ATOM 655 N N . ASP A 1 81 ? -28.717 3.198 5.277 1.00 82.25 81 ASP A N 1
ATOM 656 C CA . ASP A 1 81 ? -28.504 4.519 4.687 1.00 82.25 81 ASP A CA 1
ATOM 657 C C . ASP A 1 81 ? -27.101 4.677 4.066 1.00 82.25 81 ASP A C 1
ATOM 659 O O . ASP A 1 81 ? -26.861 5.637 3.335 1.00 82.25 81 ASP A O 1
ATOM 663 N N . TYR A 1 82 ? -26.163 3.757 4.341 1.00 79.62 82 TYR A N 1
ATOM 664 C CA . TYR A 1 82 ? -24.802 3.786 3.773 1.00 79.62 82 TYR A CA 1
ATOM 665 C C . TYR A 1 82 ? -24.402 2.521 3.000 1.00 79.62 82 TYR A C 1
ATOM 667 O O . TYR A 1 82 ? -23.385 2.524 2.301 1.00 79.62 82 TYR A O 1
ATOM 675 N N . ASN A 1 83 ? -25.169 1.433 3.095 1.00 73.69 83 ASN A N 1
ATOM 676 C CA . ASN A 1 83 ? -24.952 0.226 2.298 1.00 73.69 83 ASN A CA 1
ATOM 677 C C . ASN A 1 83 ? -25.592 0.375 0.907 1.00 73.69 83 ASN A C 1
ATOM 679 O O . ASN A 1 83 ? -26.607 -0.251 0.603 1.00 73.69 83 ASN A O 1
ATOM 683 N N . GLU A 1 84 ? -24.997 1.205 0.047 1.00 70.81 84 GLU A N 1
ATOM 684 C CA . GLU A 1 84 ? -25.401 1.290 -1.363 1.00 70.81 84 GLU A CA 1
ATOM 685 C C . GLU A 1 84 ? -25.193 -0.052 -2.096 1.00 70.81 84 GLU A C 1
ATOM 687 O O . GLU A 1 84 ? -24.258 -0.806 -1.806 1.00 70.81 84 GLU A O 1
ATOM 692 N N . ASP A 1 85 ? -26.031 -0.346 -3.103 1.00 78.69 85 ASP A N 1
ATOM 693 C CA . ASP A 1 85 ? -25.809 -1.502 -3.980 1.00 78.69 85 ASP A CA 1
ATOM 694 C C . ASP A 1 85 ? -24.506 -1.301 -4.760 1.00 78.69 85 ASP A C 1
ATOM 696 O O . ASP A 1 85 ? -24.423 -0.478 -5.676 1.00 78.69 85 ASP A O 1
ATOM 700 N N . TRP A 1 86 ? -23.484 -2.086 -4.415 1.00 76.44 86 TRP A N 1
ATOM 701 C CA . TRP A 1 86 ? -22.163 -2.056 -5.044 1.00 76.44 86 TRP A CA 1
ATOM 702 C C . TRP A 1 86 ? -22.224 -2.222 -6.569 1.00 76.44 86 TRP A C 1
ATOM 704 O O . TRP A 1 86 ? -21.326 -1.749 -7.270 1.00 76.44 86 TRP A O 1
ATOM 714 N N . ARG A 1 87 ? -23.285 -2.847 -7.104 1.00 78.62 87 ARG A N 1
ATOM 715 C CA . ARG A 1 87 ? -23.494 -2.986 -8.553 1.00 78.62 87 ARG A CA 1
ATOM 716 C C . ARG A 1 87 ? -23.582 -1.639 -9.262 1.00 78.62 87 ARG A C 1
ATOM 718 O O . ARG A 1 87 ? -23.137 -1.540 -10.399 1.00 78.62 87 ARG A O 1
ATOM 725 N N . SER A 1 88 ? -24.062 -0.598 -8.582 1.00 83.62 88 SER A N 1
ATOM 726 C CA . SER A 1 88 ? -24.107 0.773 -9.114 1.00 83.62 88 SER A CA 1
ATOM 727 C C . SER A 1 88 ? -22.722 1.356 -9.432 1.00 83.62 88 SER A C 1
ATOM 729 O O . SER A 1 88 ? -22.612 2.318 -10.189 1.00 83.62 88 SER A O 1
ATOM 731 N N . GLN A 1 89 ? -21.651 0.773 -8.881 1.00 87.12 89 GLN A N 1
ATOM 732 C CA . GLN A 1 89 ? -20.276 1.222 -9.098 1.00 87.12 89 GLN A CA 1
ATOM 733 C C . GLN A 1 89 ? -19.539 0.399 -10.166 1.00 87.12 89 GLN A C 1
ATOM 735 O O . GLN A 1 89 ? -18.420 0.760 -10.529 1.00 87.12 89 GLN A O 1
ATOM 740 N N . LEU A 1 90 ? -20.141 -0.679 -10.691 1.00 88.50 90 LEU A N 1
ATOM 741 C CA . LEU A 1 90 ? -19.485 -1.590 -11.637 1.00 88.50 90 LEU A CA 1
ATOM 742 C C . LEU A 1 90 ? -18.997 -0.879 -12.901 1.00 88.50 90 LEU A C 1
ATOM 744 O O . LEU A 1 90 ? -17.834 -1.036 -13.260 1.00 88.50 90 LEU A O 1
ATOM 748 N N . ASP A 1 91 ? -19.824 -0.031 -13.512 1.00 90.81 91 ASP A N 1
ATOM 749 C CA . ASP A 1 91 ? -19.443 0.694 -14.731 1.00 90.81 91 ASP A CA 1
ATOM 750 C C . ASP A 1 91 ? -18.221 1.595 -14.502 1.00 90.81 91 ASP A C 1
ATOM 752 O O . ASP A 1 91 ? -17.307 1.658 -15.328 1.00 90.81 91 ASP A O 1
ATOM 756 N N . LYS A 1 92 ? -18.159 2.259 -13.339 1.00 90.50 92 LYS A N 1
ATOM 757 C CA . LYS A 1 92 ? -17.006 3.088 -12.957 1.00 90.50 92 LYS A CA 1
ATOM 758 C C . LYS A 1 92 ? -15.752 2.241 -12.753 1.00 90.50 92 LYS A C 1
ATOM 760 O O . LYS A 1 92 ? -14.667 2.669 -13.147 1.00 90.50 92 LYS A O 1
ATOM 765 N N . VAL A 1 93 ? -15.894 1.066 -12.139 1.00 91.06 93 VAL A N 1
ATOM 766 C CA . VAL A 1 93 ? -14.793 0.123 -11.899 1.00 91.06 93 VAL A CA 1
ATOM 767 C C . VAL A 1 93 ? -14.248 -0.392 -13.225 1.00 91.06 93 VAL A C 1
ATOM 769 O O . VAL A 1 93 ? -13.053 -0.253 -13.465 1.00 91.06 93 VAL A O 1
ATOM 772 N N . THR A 1 94 ? -15.110 -0.872 -14.123 1.00 91.44 94 THR A N 1
ATOM 773 C CA . THR A 1 94 ? -14.712 -1.354 -15.452 1.00 91.44 94 THR A CA 1
ATOM 774 C C . THR A 1 94 ? -14.030 -0.258 -16.268 1.00 91.44 94 THR A C 1
ATOM 776 O O . THR A 1 94 ? -12.983 -0.496 -16.868 1.00 91.44 94 THR A O 1
ATOM 779 N N . ALA A 1 95 ? -14.555 0.972 -16.246 1.00 91.00 95 ALA A N 1
ATOM 780 C CA . ALA A 1 95 ? -13.908 2.101 -16.910 1.00 91.00 95 ALA A CA 1
ATOM 781 C C . ALA A 1 95 ? -12.520 2.413 -16.318 1.00 91.00 95 ALA A C 1
ATOM 783 O O . ALA A 1 95 ? -11.601 2.773 -17.054 1.00 91.00 95 ALA A O 1
ATOM 784 N N . GLN A 1 96 ? -12.349 2.283 -14.999 1.00 89.19 96 GLN A N 1
ATOM 785 C CA . GLN A 1 96 ? -11.063 2.508 -14.341 1.00 89.19 96 GLN A CA 1
ATOM 786 C C . GLN A 1 96 ? -10.049 1.396 -14.637 1.00 89.19 96 GLN A C 1
ATOM 788 O O . GLN A 1 96 ? -8.884 1.709 -14.867 1.00 89.19 96 GLN A O 1
ATOM 793 N N . GLU A 1 97 ? -10.473 0.133 -14.648 1.00 90.50 97 GLU A N 1
ATOM 794 C CA . GLU A 1 97 ? -9.618 -0.999 -15.025 1.00 90.50 97 GLU A CA 1
ATOM 795 C C . GLU A 1 97 ? -9.168 -0.878 -16.480 1.00 90.50 97 GLU A C 1
ATOM 797 O O . GLU A 1 97 ? -7.981 -0.996 -16.759 1.00 90.50 97 GLU A O 1
ATOM 802 N N . HIS A 1 98 ? -10.073 -0.500 -17.389 1.00 89.62 98 HIS A N 1
ATOM 803 C CA . HIS A 1 98 ? -9.708 -0.257 -18.782 1.00 89.62 98 HIS A C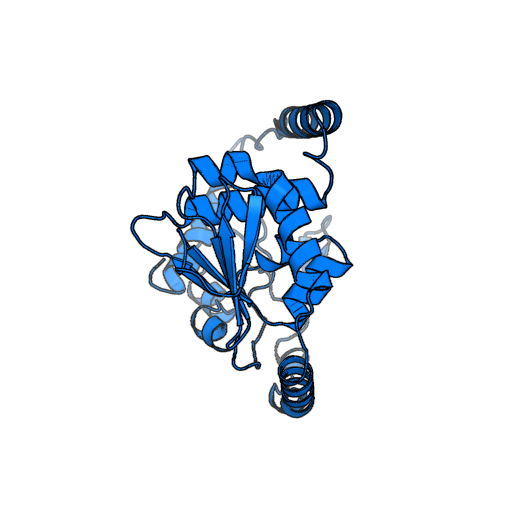A 1
ATOM 804 C C . HIS A 1 98 ? -8.673 0.870 -18.931 1.00 89.62 98 HIS A C 1
ATOM 806 O O . HIS A 1 98 ? -7.725 0.737 -19.702 1.00 89.62 98 HIS A O 1
ATOM 812 N N . ARG A 1 99 ? -8.815 1.969 -18.172 1.00 88.31 99 ARG A N 1
ATOM 813 C CA . ARG A 1 99 ? -7.807 3.044 -18.147 1.00 88.31 99 ARG A CA 1
ATOM 814 C C . ARG A 1 99 ? -6.443 2.543 -17.681 1.00 88.31 99 ARG A C 1
ATOM 816 O O . ARG A 1 99 ? -5.437 2.943 -18.253 1.00 88.31 99 ARG A O 1
ATOM 823 N N . ASP A 1 100 ? -6.414 1.692 -16.661 1.00 87.88 100 ASP A N 1
ATOM 824 C CA . ASP A 1 100 ? -5.181 1.100 -16.133 1.00 87.88 100 ASP A CA 1
ATOM 825 C C . ASP A 1 100 ? -4.559 0.100 -17.129 1.00 87.88 100 ASP A C 1
ATOM 827 O O . ASP A 1 100 ? -3.340 0.024 -17.276 1.00 87.88 100 ASP A O 1
ATOM 831 N N . ASP A 1 101 ? -5.396 -0.613 -17.885 1.00 86.06 101 ASP A N 1
ATOM 832 C CA . ASP A 1 101 ? -4.983 -1.591 -18.891 1.00 86.06 101 ASP A CA 1
ATOM 833 C C . ASP A 1 101 ? -4.330 -0.980 -20.135 1.00 86.06 101 ASP A C 1
ATOM 835 O O . ASP A 1 101 ? -3.542 -1.643 -20.812 1.00 86.06 101 ASP A O 1
ATOM 839 N N . VAL A 1 102 ? -4.648 0.265 -20.471 1.00 88.62 102 VAL A N 1
ATOM 840 C CA . VAL A 1 102 ? -4.029 0.964 -21.611 1.00 88.62 102 VAL A CA 1
ATOM 841 C C . VAL A 1 102 ? -2.879 1.876 -21.182 1.00 88.62 102 VAL A C 1
ATOM 843 O O . VAL A 1 102 ? -2.262 2.536 -22.015 1.00 88.62 102 VAL A O 1
ATOM 846 N N . LEU A 1 103 ? -2.587 1.936 -19.881 1.00 91.44 103 LEU A N 1
ATOM 847 C CA . LEU A 1 103 ? -1.592 2.834 -19.320 1.00 91.44 103 LEU A CA 1
ATOM 848 C C . LEU A 1 103 ? -0.184 2.244 -19.436 1.00 91.44 103 LEU A C 1
ATOM 850 O O . LEU A 1 103 ? 0.136 1.193 -18.882 1.00 91.44 103 LEU A O 1
ATOM 854 N N . GLU A 1 104 ? 0.688 2.966 -20.134 1.00 92.81 104 GLU A N 1
ATOM 855 C CA . GLU A 1 104 ? 2.066 2.539 -20.374 1.00 92.81 104 GLU A CA 1
ATOM 856 C C . GLU A 1 104 ? 3.039 3.097 -19.326 1.00 92.81 104 GLU A C 1
ATOM 858 O O . GLU A 1 104 ? 3.059 4.298 -19.030 1.00 92.81 104 GLU A O 1
ATOM 863 N N . ILE A 1 105 ? 3.901 2.227 -18.792 1.00 94.62 105 ILE A N 1
ATOM 864 C CA . ILE A 1 105 ? 5.038 2.618 -17.949 1.00 94.62 105 ILE A CA 1
ATOM 865 C C . ILE A 1 105 ? 6.215 3.000 -18.851 1.00 94.62 105 ILE A C 1
ATOM 867 O O . ILE A 1 105 ? 6.775 2.165 -19.562 1.00 94.62 105 ILE A O 1
ATOM 871 N N . THR A 1 106 ? 6.595 4.275 -18.807 1.00 95.69 106 THR A N 1
ATOM 872 C CA . THR A 1 106 ? 7.627 4.857 -19.677 1.00 95.69 106 THR A CA 1
ATOM 873 C C . THR A 1 106 ? 9.031 4.717 -19.082 1.00 95.69 106 THR A C 1
ATOM 875 O O . THR A 1 106 ? 9.193 4.441 -17.892 1.00 95.69 106 THR A O 1
ATOM 878 N N . ASP A 1 107 ? 10.072 4.978 -19.879 1.00 96.12 107 ASP A N 1
ATOM 879 C CA . ASP A 1 107 ? 11.452 5.060 -19.371 1.00 96.12 107 ASP A CA 1
ATOM 880 C C . ASP A 1 107 ? 11.616 6.126 -18.280 1.00 96.12 107 ASP A C 1
ATOM 882 O O . ASP A 1 107 ? 12.285 5.887 -17.277 1.00 96.12 107 ASP A O 1
ATOM 886 N N . ALA A 1 108 ? 10.934 7.268 -18.415 1.00 96.69 108 ALA A N 1
ATOM 887 C CA . ALA A 1 108 ? 10.954 8.324 -17.406 1.00 96.69 108 ALA A CA 1
ATOM 888 C C . ALA A 1 108 ? 10.363 7.856 -16.062 1.00 96.69 108 ALA A C 1
ATOM 890 O O . ALA A 1 108 ? 10.835 8.260 -14.997 1.00 96.69 108 ALA A O 1
ATOM 891 N N . ASP A 1 109 ? 9.353 6.982 -16.090 1.00 96.44 109 ASP A N 1
ATOM 892 C CA . ASP A 1 109 ? 8.792 6.381 -14.877 1.00 96.44 109 ASP A CA 1
ATOM 893 C C . ASP A 1 109 ? 9.802 5.425 -14.221 1.00 96.44 109 ASP A C 1
ATOM 895 O O . ASP A 1 109 ? 9.993 5.461 -13.004 1.00 96.44 109 ASP A O 1
ATOM 899 N N . ILE A 1 110 ? 10.522 4.628 -15.018 1.00 96.56 110 ILE A N 1
ATOM 900 C CA . ILE A 1 110 ? 11.583 3.733 -14.526 1.00 96.56 110 ILE A CA 1
ATOM 901 C C . ILE A 1 110 ? 12.733 4.535 -13.905 1.00 96.56 110 ILE A C 1
ATOM 903 O O . ILE A 1 110 ? 13.207 4.188 -12.823 1.00 96.56 110 ILE A O 1
ATOM 907 N N . GLU A 1 111 ? 13.148 5.641 -14.522 1.00 96.88 111 GLU A N 1
ATOM 908 C CA . GLU A 1 111 ? 14.172 6.530 -13.962 1.00 96.88 111 GLU A CA 1
ATOM 909 C C . GLU A 1 111 ? 13.736 7.149 -12.626 1.00 96.88 111 GLU A C 1
ATOM 911 O O . GLU A 1 111 ? 14.534 7.239 -11.681 1.00 96.88 111 GLU A O 1
ATOM 916 N N . ARG A 1 112 ? 12.461 7.548 -12.508 1.00 96.81 112 ARG A N 1
ATOM 917 C CA . ARG A 1 112 ? 11.881 8.043 -11.248 1.00 96.81 112 ARG A CA 1
ATOM 918 C C . ARG A 1 112 ? 11.869 6.956 -10.181 1.00 96.81 112 ARG A C 1
ATOM 920 O O . ARG A 1 112 ? 12.282 7.224 -9.049 1.00 96.81 112 ARG A O 1
ATOM 927 N N . LEU A 1 113 ? 11.462 5.738 -10.538 1.00 96.44 113 LEU A N 1
ATOM 928 C CA . LEU A 1 113 ? 11.494 4.584 -9.643 1.00 96.44 113 LEU A CA 1
ATOM 929 C C . LEU A 1 113 ? 12.923 4.298 -9.174 1.00 96.44 113 LEU A C 1
ATOM 931 O O . LEU A 1 113 ? 13.165 4.171 -7.975 1.00 96.44 113 LEU A O 1
ATOM 935 N N . GLU A 1 114 ? 13.896 4.286 -10.083 1.00 97.00 114 GLU A N 1
ATOM 936 C CA . GLU A 1 114 ? 15.304 4.102 -9.743 1.00 97.00 114 GLU A CA 1
ATOM 937 C C . GLU A 1 114 ? 15.800 5.192 -8.791 1.00 97.00 114 GLU A C 1
ATOM 939 O O . GLU A 1 114 ? 16.433 4.906 -7.772 1.00 97.00 114 GLU A O 1
ATOM 944 N N . LYS A 1 115 ? 15.505 6.463 -9.084 1.00 95.38 115 LYS A N 1
ATOM 945 C CA . LYS A 1 115 ? 15.853 7.584 -8.201 1.00 95.38 115 LYS A CA 1
ATOM 946 C C . LYS A 1 115 ? 15.255 7.400 -6.807 1.00 95.38 115 LYS A C 1
ATOM 948 O O . LYS A 1 115 ? 15.961 7.601 -5.819 1.00 95.38 115 LYS A O 1
ATOM 953 N N . LYS A 1 116 ? 13.992 6.981 -6.723 1.00 94.56 116 LYS A N 1
ATOM 954 C CA . LYS A 1 116 ? 13.309 6.741 -5.452 1.00 94.56 116 LYS A CA 1
ATOM 955 C C . LYS A 1 116 ? 13.949 5.592 -4.668 1.00 94.56 116 LYS A C 1
ATOM 957 O O . LYS A 1 116 ? 14.211 5.735 -3.476 1.00 94.56 116 LYS A O 1
ATOM 962 N N . MET A 1 117 ? 14.256 4.486 -5.335 1.00 94.94 117 MET A N 1
ATOM 963 C CA . MET A 1 117 ? 14.839 3.295 -4.716 1.00 94.94 117 MET A CA 1
ATOM 964 C C . MET A 1 117 ? 16.298 3.496 -4.286 1.00 94.94 117 MET A C 1
ATOM 966 O O . MET A 1 117 ? 16.726 2.964 -3.259 1.00 94.94 117 MET A O 1
ATOM 970 N N . ARG A 1 118 ? 17.062 4.331 -5.003 1.00 94.56 118 ARG A N 1
ATOM 971 C CA . ARG A 1 118 ? 18.454 4.668 -4.652 1.00 94.56 118 ARG A CA 1
ATOM 972 C C . ARG A 1 118 ? 18.606 5.272 -3.259 1.00 94.56 118 ARG A C 1
ATOM 974 O O . ARG A 1 118 ? 19.629 5.033 -2.619 1.00 94.56 118 ARG A O 1
ATOM 981 N N . VAL A 1 119 ? 17.591 5.985 -2.770 1.00 91.31 119 VAL A N 1
ATOM 982 C CA . VAL A 1 119 ? 17.558 6.559 -1.413 1.00 91.31 119 VAL A CA 1
ATOM 983 C C . VAL A 1 119 ? 17.809 5.492 -0.351 1.00 91.31 119 VAL A C 1
ATOM 985 O O . VAL A 1 119 ? 18.542 5.716 0.608 1.00 91.31 119 VAL A O 1
ATOM 988 N N . ILE A 1 120 ? 17.210 4.318 -0.527 1.00 90.56 120 ILE A N 1
ATOM 989 C CA . ILE A 1 120 ? 17.238 3.240 0.460 1.00 90.56 120 ILE A CA 1
ATOM 990 C C . ILE A 1 120 ? 18.212 2.125 0.083 1.00 90.56 120 ILE A C 1
ATOM 992 O O . ILE A 1 120 ? 18.201 1.069 0.715 1.00 90.56 120 ILE A O 1
ATOM 996 N N . ARG A 1 121 ? 19.066 2.336 -0.930 1.00 93.75 121 ARG A N 1
ATOM 997 C CA . ARG A 1 121 ? 19.888 1.275 -1.533 1.00 93.75 121 ARG A CA 1
ATOM 998 C C . ARG A 1 121 ? 20.721 0.501 -0.518 1.00 93.75 121 ARG A C 1
ATOM 1000 O O . ARG A 1 121 ? 20.797 -0.714 -0.605 1.00 93.75 121 ARG A O 1
ATOM 1007 N N . TRP A 1 122 ? 21.304 1.184 0.466 1.00 91.81 122 TRP A N 1
ATOM 1008 C CA . TRP A 1 122 ? 22.188 0.552 1.446 1.00 91.81 122 TRP A CA 1
ATOM 1009 C C . TRP A 1 122 ? 21.422 -0.312 2.441 1.00 91.81 122 TRP A C 1
ATOM 1011 O O . TRP A 1 122 ? 21.808 -1.449 2.693 1.00 91.81 122 TRP A O 1
ATOM 1021 N N . MET A 1 123 ? 20.291 0.187 2.941 1.00 91.50 123 MET A N 1
ATOM 1022 C CA . MET A 1 123 ? 19.387 -0.624 3.753 1.00 91.50 123 MET A CA 1
ATOM 1023 C C . MET A 1 123 ? 18.881 -1.824 2.945 1.00 91.50 123 MET A C 1
ATOM 1025 O O . MET A 1 123 ? 18.888 -2.952 3.435 1.00 91.50 123 MET A O 1
ATOM 1029 N N . ALA A 1 124 ? 18.479 -1.592 1.694 1.00 92.00 124 ALA A N 1
ATOM 1030 C CA . ALA A 1 124 ? 18.007 -2.644 0.812 1.00 92.00 124 ALA A CA 1
ATOM 1031 C C . ALA A 1 124 ? 19.105 -3.671 0.495 1.00 92.00 124 ALA A C 1
ATOM 1033 O O . ALA A 1 124 ? 18.798 -4.850 0.427 1.00 92.00 124 ALA A O 1
ATOM 1034 N N . ALA A 1 125 ? 20.376 -3.281 0.381 1.00 94.19 125 ALA A N 1
ATOM 1035 C CA . ALA A 1 125 ? 21.482 -4.215 0.159 1.00 94.19 125 ALA A CA 1
ATOM 1036 C C . ALA A 1 125 ? 21.663 -5.183 1.339 1.00 94.19 125 ALA A C 1
ATOM 1038 O O . ALA A 1 125 ? 21.958 -6.356 1.130 1.00 94.19 125 ALA A O 1
ATOM 1039 N N . ILE A 1 126 ? 21.434 -4.706 2.567 1.00 91.88 126 ILE A N 1
ATOM 1040 C CA . ILE A 1 126 ? 21.542 -5.511 3.792 1.00 91.88 126 ILE A CA 1
ATOM 1041 C C . ILE A 1 126 ? 20.321 -6.421 3.960 1.00 91.88 126 ILE A C 1
ATOM 1043 O O . ILE A 1 126 ? 20.461 -7.620 4.188 1.00 91.88 126 ILE A O 1
ATOM 1047 N N . LEU A 1 127 ? 19.115 -5.855 3.862 1.00 91.06 127 LEU A N 1
ATOM 1048 C CA . LEU A 1 127 ? 17.870 -6.581 4.139 1.00 91.06 127 LEU A CA 1
ATOM 1049 C C . LEU A 1 127 ? 17.416 -7.449 2.958 1.00 91.06 127 LEU A C 1
ATOM 1051 O O . LEU A 1 127 ? 16.820 -8.510 3.146 1.00 91.06 127 LEU A O 1
ATOM 1055 N N . PHE A 1 128 ? 17.702 -7.000 1.738 1.00 93.31 128 PHE A N 1
ATOM 1056 C CA . PHE A 1 128 ? 17.246 -7.584 0.480 1.00 93.31 128 PHE A CA 1
ATOM 1057 C C . PHE A 1 128 ? 18.399 -7.671 -0.526 1.00 93.31 128 PHE A C 1
ATOM 1059 O O . PHE A 1 128 ? 18.333 -7.066 -1.593 1.00 93.31 128 PHE A O 1
ATOM 1066 N N . PRO A 1 129 ? 19.467 -8.436 -0.244 1.00 91.38 129 PRO A N 1
ATOM 1067 C CA . PRO A 1 129 ? 20.661 -8.466 -1.092 1.00 91.38 129 PRO A CA 1
ATOM 1068 C C . PRO A 1 129 ? 20.391 -8.934 -2.530 1.00 91.38 129 PRO A C 1
ATOM 1070 O O . PRO A 1 129 ? 21.184 -8.642 -3.421 1.00 91.38 129 PRO A O 1
ATOM 1073 N N . ARG A 1 130 ? 19.278 -9.643 -2.773 1.00 92.50 130 ARG A N 1
ATOM 1074 C CA . ARG A 1 130 ? 18.824 -10.058 -4.113 1.00 92.50 130 ARG A CA 1
ATOM 1075 C C . ARG A 1 130 ? 17.975 -9.001 -4.822 1.00 92.50 130 ARG A C 1
ATOM 1077 O O . ARG A 1 130 ? 17.582 -9.206 -5.964 1.00 92.50 130 ARG A O 1
ATOM 1084 N N . GLY A 1 131 ? 17.695 -7.889 -4.158 1.00 93.94 131 GLY A N 1
ATOM 1085 C CA . GLY A 1 131 ? 16.921 -6.774 -4.672 1.00 93.94 131 GLY A CA 1
ATOM 1086 C C . GLY A 1 131 ? 15.419 -6.895 -4.496 1.00 93.94 131 GLY A C 1
ATOM 1087 O O . GLY A 1 131 ? 14.924 -7.754 -3.763 1.00 93.94 131 GLY A O 1
ATOM 1088 N N . VAL A 1 132 ? 14.708 -5.983 -5.150 1.00 94.69 132 VAL A N 1
ATOM 1089 C CA . VAL A 1 132 ? 13.254 -5.826 -5.055 1.00 94.69 132 VAL A CA 1
ATOM 1090 C C . VAL A 1 132 ? 12.670 -5.872 -6.457 1.00 94.69 132 VAL A C 1
ATOM 1092 O O . VAL A 1 132 ? 13.095 -5.111 -7.323 1.00 94.69 132 VAL A O 1
ATOM 1095 N N . GLY A 1 133 ? 11.722 -6.775 -6.679 1.00 95.00 133 GLY A N 1
ATOM 1096 C CA . GLY A 1 133 ? 10.962 -6.838 -7.920 1.00 95.00 133 GLY A CA 1
ATOM 1097 C C . GLY A 1 133 ? 9.743 -5.919 -7.883 1.00 95.00 133 GLY A C 1
ATOM 1098 O O . GLY A 1 133 ? 9.109 -5.757 -6.838 1.00 95.00 133 GLY A O 1
ATOM 1099 N N . PHE A 1 134 ? 9.374 -5.384 -9.037 1.00 94.50 134 PHE A N 1
ATOM 1100 C CA . PHE A 1 134 ? 8.084 -4.749 -9.279 1.00 94.50 134 PHE A CA 1
ATOM 1101 C C . PHE A 1 134 ? 7.445 -5.441 -10.471 1.00 94.50 134 PHE A C 1
ATOM 1103 O O . PHE A 1 134 ? 8.071 -5.557 -11.523 1.00 94.50 134 PHE A O 1
ATOM 1110 N N . ARG A 1 135 ? 6.214 -5.909 -10.301 1.00 93.56 135 ARG A N 1
ATOM 1111 C CA . ARG A 1 135 ? 5.420 -6.479 -11.382 1.00 93.56 135 ARG A CA 1
ATOM 1112 C C . ARG A 1 135 ? 4.232 -5.570 -11.641 1.00 93.56 135 ARG A C 1
ATOM 1114 O O . ARG A 1 135 ? 3.428 -5.326 -10.743 1.00 93.56 135 ARG A O 1
ATOM 1121 N N . ILE A 1 136 ? 4.153 -5.074 -12.866 1.00 92.06 136 ILE A N 1
ATOM 1122 C CA . ILE A 1 136 ? 3.089 -4.211 -13.357 1.00 92.06 136 ILE A CA 1
ATOM 1123 C C . ILE A 1 136 ? 2.510 -4.905 -14.580 1.00 92.06 136 ILE A C 1
ATOM 1125 O O . ILE A 1 136 ? 3.027 -4.759 -15.687 1.00 92.06 136 ILE A O 1
ATOM 1129 N N . ARG A 1 137 ? 1.460 -5.705 -14.371 1.00 87.62 137 ARG A N 1
ATOM 1130 C CA . ARG A 1 137 ? 0.916 -6.603 -15.404 1.00 87.62 137 ARG A CA 1
ATOM 1131 C C . ARG A 1 137 ? 2.037 -7.523 -15.921 1.00 87.62 137 ARG A C 1
ATOM 1133 O O . ARG A 1 137 ? 2.680 -8.186 -15.109 1.00 87.62 137 ARG A O 1
ATOM 1140 N N . GLU A 1 138 ? 2.311 -7.509 -17.223 1.00 88.88 138 GLU A N 1
ATOM 1141 C CA . GLU A 1 138 ? 3.397 -8.275 -17.856 1.00 88.88 138 GLU A CA 1
ATOM 1142 C C . GLU A 1 138 ? 4.781 -7.611 -17.729 1.00 88.88 138 GLU A C 1
ATOM 1144 O O . GLU A 1 138 ? 5.806 -8.237 -18.000 1.00 88.88 138 GLU A O 1
ATOM 1149 N N . LEU A 1 139 ? 4.845 -6.335 -17.327 1.00 92.75 139 LEU A N 1
ATOM 1150 C CA . LEU A 1 139 ? 6.116 -5.647 -17.136 1.00 92.75 139 LEU A CA 1
ATOM 1151 C C . LEU A 1 139 ? 6.732 -6.052 -15.797 1.00 92.75 139 LEU A C 1
ATOM 1153 O O . LEU A 1 139 ? 6.219 -5.728 -14.725 1.00 92.75 139 LEU A O 1
ATOM 1157 N N . GLU A 1 140 ? 7.896 -6.685 -15.869 1.00 95.06 140 GLU A N 1
ATOM 1158 C CA . GLU A 1 140 ? 8.731 -6.960 -14.706 1.00 95.06 140 GLU A CA 1
ATOM 1159 C C . GLU A 1 140 ? 9.903 -5.979 -14.645 1.00 95.06 140 GLU A C 1
ATOM 1161 O O . GLU A 1 140 ? 10.618 -5.769 -15.628 1.00 95.06 140 GLU A O 1
ATOM 1166 N N . LEU A 1 141 ? 10.111 -5.382 -13.473 1.00 96.38 141 LEU A N 1
ATOM 1167 C CA . LEU A 1 141 ? 11.247 -4.521 -13.164 1.00 96.38 141 LEU A CA 1
ATOM 1168 C C . LEU A 1 141 ? 11.998 -5.079 -11.956 1.00 96.38 141 LEU A C 1
ATOM 1170 O O . LEU A 1 141 ? 11.390 -5.538 -10.987 1.00 96.38 141 LEU A O 1
ATOM 1174 N N . HIS A 1 142 ? 13.323 -4.981 -11.970 1.00 96.81 142 HIS A N 1
ATOM 1175 C CA . HIS A 1 142 ? 14.178 -5.410 -10.866 1.00 96.81 142 HIS A CA 1
ATOM 1176 C C . HIS A 1 142 ? 15.055 -4.262 -10.382 1.00 96.81 142 HIS A C 1
ATOM 1178 O O . HIS A 1 142 ? 15.831 -3.700 -11.148 1.00 96.81 142 HIS A O 1
ATOM 1184 N N . PHE A 1 143 ? 14.948 -3.923 -9.097 1.00 96.62 143 PHE A N 1
ATOM 1185 C CA . PHE A 1 143 ? 15.879 -3.024 -8.429 1.00 96.62 143 PHE A CA 1
ATOM 1186 C C . PHE A 1 143 ? 17.019 -3.813 -7.785 1.00 96.62 143 PHE A C 1
ATOM 1188 O O . PHE A 1 143 ? 16.806 -4.564 -6.828 1.00 96.62 143 PHE A O 1
ATOM 1195 N N . SER A 1 144 ? 18.246 -3.566 -8.242 1.00 96.06 144 SER A N 1
ATOM 1196 C CA . SER A 1 144 ? 19.468 -4.102 -7.645 1.00 96.06 144 SER A CA 1
ATOM 1197 C C . SER A 1 144 ? 20.056 -3.100 -6.641 1.00 96.06 144 SER A C 1
ATOM 1199 O O . SER A 1 144 ? 20.547 -2.045 -7.044 1.00 96.06 144 SER A O 1
ATOM 1201 N N . PRO A 1 145 ? 20.076 -3.402 -5.330 1.00 95.62 145 PRO A N 1
ATOM 1202 C CA . PRO A 1 145 ? 20.496 -2.442 -4.309 1.00 95.62 145 PRO A CA 1
ATOM 1203 C C . PRO A 1 145 ? 22.004 -2.178 -4.324 1.00 95.62 145 PRO A C 1
ATOM 1205 O O . PRO A 1 145 ? 22.446 -1.092 -3.953 1.00 95.62 145 PRO A O 1
ATOM 1208 N N . TRP A 1 146 ? 22.792 -3.145 -4.798 1.00 94.88 146 TRP A N 1
ATOM 1209 C CA . TRP A 1 146 ? 24.243 -3.015 -4.936 1.00 94.88 146 TRP A CA 1
ATOM 1210 C C . TRP A 1 146 ? 24.628 -2.008 -6.015 1.00 94.88 146 TRP A C 1
ATOM 1212 O O . TRP A 1 146 ? 25.518 -1.186 -5.812 1.00 94.88 146 TRP A O 1
ATOM 1222 N N . THR A 1 147 ? 23.929 -2.046 -7.149 1.00 94.94 147 THR A N 1
ATOM 1223 C CA . THR A 1 147 ? 24.172 -1.125 -8.269 1.00 94.94 147 THR A CA 1
ATOM 1224 C C . THR A 1 147 ? 23.344 0.153 -8.161 1.00 94.94 147 THR A C 1
ATOM 1226 O O . THR A 1 147 ? 23.689 1.167 -8.760 1.00 94.94 147 THR A O 1
ATOM 1229 N N . GLY A 1 148 ? 22.254 0.116 -7.390 1.00 95.94 148 GLY A N 1
ATOM 1230 C CA . GLY A 1 148 ? 21.265 1.181 -7.321 1.00 95.94 148 GLY A CA 1
ATOM 1231 C C . GLY A 1 148 ? 20.463 1.347 -8.612 1.00 95.94 148 GLY A C 1
ATOM 1232 O O . GLY A 1 148 ? 19.898 2.420 -8.796 1.00 95.94 148 GLY A O 1
ATOM 1233 N N . ARG A 1 149 ? 20.437 0.340 -9.495 1.00 96.06 149 ARG A N 1
ATOM 1234 C CA . ARG A 1 149 ? 19.764 0.414 -10.798 1.00 96.06 149 ARG A CA 1
ATOM 1235 C C . ARG A 1 149 ? 18.446 -0.339 -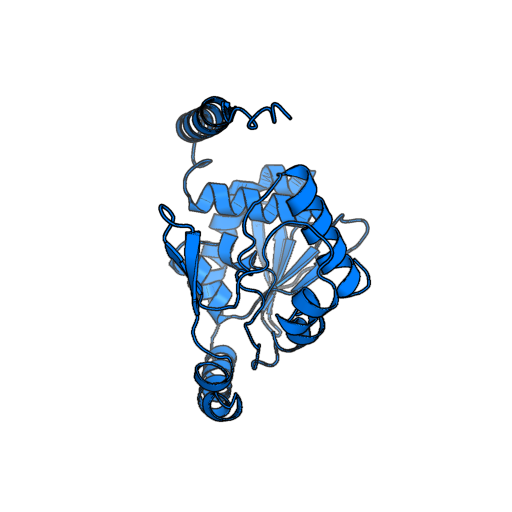10.829 1.00 96.06 149 ARG A C 1
ATOM 1237 O O . ARG A 1 149 ? 18.305 -1.352 -10.141 1.00 96.06 149 ARG A O 1
ATOM 1244 N N . VAL A 1 150 ? 17.524 0.145 -11.658 1.00 96.88 150 VAL A N 1
ATOM 1245 C CA . VAL A 1 150 ? 16.309 -0.583 -12.043 1.00 96.88 150 VAL A CA 1
ATOM 1246 C C . VAL A 1 150 ? 16.456 -1.078 -13.476 1.00 96.88 150 VAL A C 1
ATOM 1248 O O . VAL A 1 150 ? 16.737 -0.298 -14.381 1.00 96.88 150 VAL A O 1
ATOM 1251 N N . THR A 1 151 ? 16.266 -2.375 -13.695 1.00 95.31 151 THR A N 1
ATOM 1252 C CA . THR A 1 151 ? 16.323 -2.995 -15.025 1.00 95.31 151 THR A CA 1
ATOM 1253 C C . THR A 1 151 ? 14.982 -3.603 -15.401 1.00 95.31 151 THR A C 1
ATOM 1255 O O . THR A 1 151 ? 14.250 -4.069 -14.529 1.00 95.31 151 THR A O 1
ATOM 1258 N N . ARG A 1 152 ? 14.670 -3.618 -16.702 1.00 94.94 152 ARG A N 1
ATOM 1259 C CA . ARG A 1 152 ? 13.555 -4.408 -17.238 1.00 94.94 152 ARG A CA 1
ATOM 1260 C C . ARG A 1 152 ? 13.912 -5.886 -17.234 1.00 94.94 152 ARG A C 1
ATOM 1262 O O . ARG A 1 152 ? 15.023 -6.251 -17.616 1.00 94.94 152 ARG A O 1
ATOM 1269 N N . GLY A 1 153 ? 12.956 -6.715 -16.836 1.00 86.19 153 GLY A N 1
ATOM 1270 C CA . GLY A 1 153 ? 13.196 -8.121 -16.565 1.00 86.19 153 GLY A CA 1
ATOM 1271 C C . GLY A 1 153 ? 14.193 -8.328 -15.420 1.00 86.19 153 GLY A C 1
ATOM 1272 O O . GLY A 1 153 ? 14.742 -7.391 -14.832 1.00 86.19 153 GLY A O 1
ATOM 1273 N N . GLY A 1 154 ? 14.424 -9.593 -15.097 1.00 69.62 154 GLY A N 1
ATOM 1274 C CA . GLY A 1 154 ? 15.286 -9.994 -13.991 1.00 69.62 154 GLY A CA 1
ATOM 1275 C C . GLY A 1 154 ? 14.518 -10.796 -12.950 1.00 69.62 154 GLY A C 1
ATOM 1276 O O . GLY A 1 154 ? 13.296 -10.742 -12.868 1.00 69.62 154 GLY A O 1
ATOM 1277 N N . GLY A 1 155 ? 15.244 -11.603 -12.177 1.00 69.56 155 GLY A N 1
ATOM 1278 C CA . GLY A 1 155 ? 14.629 -12.482 -11.186 1.00 69.56 155 GLY A CA 1
ATOM 1279 C C . GLY A 1 155 ? 13.813 -11.711 -10.145 1.00 69.56 155 GLY A C 1
ATOM 1280 O O . GLY A 1 155 ? 14.075 -10.547 -9.860 1.00 69.56 155 GLY A O 1
ATOM 1281 N N . ALA A 1 156 ? 12.876 -12.401 -9.500 1.00 74.06 156 ALA A N 1
ATOM 1282 C CA . ALA A 1 156 ? 11.891 -11.831 -8.577 1.00 74.06 156 ALA A CA 1
ATOM 1283 C C . ALA A 1 156 ? 12.475 -11.145 -7.305 1.00 74.06 156 ALA A C 1
ATOM 1285 O O . ALA A 1 156 ? 11.737 -10.641 -6.457 1.00 74.06 156 ALA A O 1
ATOM 1286 N N . GLY A 1 157 ? 13.803 -11.100 -7.154 1.00 87.31 157 GLY A N 1
ATOM 1287 C CA . GLY A 1 157 ? 14.502 -10.496 -6.023 1.00 87.31 157 GLY A CA 1
ATOM 1288 C C . GLY A 1 157 ? 14.254 -11.224 -4.701 1.00 87.31 157 GLY A C 1
ATOM 1289 O O . GLY A 1 157 ? 13.938 -12.414 -4.667 1.00 87.31 157 GLY A O 1
ATOM 1290 N N . SER A 1 158 ? 14.412 -10.513 -3.585 1.00 92.56 158 SER A N 1
ATOM 1291 C CA . SER A 1 158 ? 14.017 -11.001 -2.256 1.00 92.56 158 SER A CA 1
ATOM 1292 C C . SER A 1 158 ? 12.499 -10.984 -2.059 1.00 92.56 158 SER A C 1
ATOM 1294 O O . SER A 1 158 ? 11.964 -11.819 -1.332 1.00 92.56 158 SER A O 1
ATOM 1296 N N . PHE A 1 159 ? 11.803 -10.044 -2.695 1.00 93.56 159 PHE A N 1
ATOM 1297 C CA . PHE A 1 159 ? 10.346 -9.993 -2.788 1.00 93.56 159 PHE A CA 1
ATOM 1298 C C . PHE A 1 159 ? 9.937 -9.188 -4.024 1.00 93.56 159 PHE A C 1
ATOM 1300 O O . PHE A 1 159 ? 10.737 -8.413 -4.553 1.00 93.56 159 PHE A O 1
ATOM 1307 N N . THR A 1 160 ? 8.690 -9.355 -4.455 1.00 93.69 160 THR A N 1
ATOM 1308 C CA . THR A 1 160 ? 8.100 -8.638 -5.588 1.00 93.69 160 THR A CA 1
ATOM 1309 C C . THR A 1 160 ? 6.833 -7.917 -5.152 1.00 93.69 160 THR A C 1
ATOM 1311 O O . THR A 1 160 ? 5.970 -8.521 -4.514 1.00 93.69 160 THR A O 1
ATOM 1314 N N . LEU A 1 161 ? 6.716 -6.639 -5.504 1.00 92.69 161 LEU A N 1
ATOM 1315 C CA . LEU A 1 161 ? 5.489 -5.861 -5.359 1.00 92.69 161 LEU A CA 1
ATOM 1316 C C . LEU A 1 161 ? 4.693 -5.952 -6.659 1.00 92.69 161 LEU A C 1
ATOM 1318 O O . LEU A 1 161 ? 5.169 -5.488 -7.693 1.00 92.69 161 LEU A O 1
ATOM 1322 N N . ASN A 1 162 ? 3.503 -6.546 -6.613 1.00 91.81 162 ASN A N 1
ATOM 1323 C CA . ASN A 1 162 ? 2.558 -6.477 -7.723 1.00 91.81 162 ASN A CA 1
ATOM 1324 C C . ASN A 1 162 ? 1.685 -5.247 -7.502 1.00 91.81 162 ASN A C 1
ATOM 1326 O O . ASN A 1 162 ? 0.968 -5.180 -6.499 1.00 91.81 162 ASN A O 1
ATOM 1330 N N . VAL A 1 163 ? 1.802 -4.276 -8.403 1.00 89.81 163 VAL A N 1
ATOM 1331 C CA . VAL A 1 163 ? 1.158 -2.968 -8.272 1.00 89.81 163 VAL A CA 1
ATOM 1332 C C . VAL A 1 163 ? 0.389 -2.620 -9.547 1.00 89.81 163 VAL A C 1
ATOM 1334 O O . VAL A 1 163 ? 0.893 -2.880 -10.645 1.00 89.81 163 VAL A O 1
ATOM 1337 N N . PRO A 1 164 ? -0.801 -2.007 -9.427 1.00 89.75 164 PRO A N 1
ATOM 1338 C CA . PRO A 1 164 ? -1.495 -1.404 -10.561 1.00 89.75 164 PRO A CA 1
ATOM 1339 C C . PRO A 1 164 ? -0.638 -0.317 -11.226 1.00 89.75 164 PRO A C 1
ATOM 1341 O O . PRO A 1 164 ? 0.110 0.398 -10.547 1.00 89.75 164 PRO A O 1
ATOM 1344 N N . ALA A 1 165 ? -0.743 -0.169 -12.547 1.00 91.38 165 ALA A N 1
ATOM 1345 C CA . ALA A 1 165 ? 0.130 0.719 -13.316 1.00 91.38 165 ALA A CA 1
ATOM 1346 C C . ALA A 1 165 ? -0.107 2.199 -12.962 1.00 91.38 165 ALA A C 1
ATOM 1348 O O . ALA A 1 165 ? 0.843 2.950 -12.724 1.00 91.38 165 ALA A O 1
ATOM 1349 N N . GLN A 1 166 ? -1.374 2.591 -12.836 1.00 91.00 166 GLN A N 1
ATOM 1350 C CA . GLN A 1 166 ? -1.811 3.911 -12.397 1.00 91.00 166 GLN A CA 1
ATOM 1351 C C . GLN A 1 166 ? -1.291 4.221 -10.993 1.00 91.00 166 GLN A C 1
ATOM 1353 O O . GLN A 1 166 ? -0.705 5.278 -10.786 1.00 91.00 166 GLN A O 1
ATOM 1358 N N . ALA A 1 167 ? -1.425 3.280 -10.051 1.00 90.56 167 ALA A N 1
ATOM 1359 C CA . ALA A 1 167 ? -0.949 3.475 -8.683 1.00 90.56 167 ALA A CA 1
ATOM 1360 C C . ALA A 1 167 ? 0.563 3.736 -8.655 1.00 90.56 167 ALA A C 1
ATOM 1362 O O . ALA A 1 167 ? 1.018 4.648 -7.968 1.00 90.56 167 ALA A O 1
ATOM 1363 N N . LEU A 1 168 ? 1.346 2.985 -9.443 1.00 92.88 168 LEU A N 1
ATOM 1364 C CA . LEU A 1 168 ? 2.780 3.237 -9.572 1.00 92.88 168 LEU A CA 1
ATOM 1365 C C . LEU A 1 168 ? 3.061 4.627 -10.165 1.00 92.88 168 LEU A C 1
ATOM 1367 O O . LEU A 1 168 ? 3.906 5.348 -9.632 1.00 92.88 168 LEU A O 1
ATOM 1371 N N . LYS A 1 169 ? 2.369 5.029 -11.238 1.00 93.25 169 LYS A N 1
ATOM 1372 C CA . LYS A 1 169 ? 2.548 6.370 -11.820 1.00 93.25 169 LYS A CA 1
ATOM 1373 C C . LYS A 1 169 ? 2.239 7.472 -10.817 1.00 93.25 169 LYS A C 1
ATOM 1375 O O . LYS A 1 169 ? 3.052 8.384 -10.675 1.00 93.25 169 LYS A O 1
ATOM 1380 N N . ASP A 1 170 ? 1.126 7.367 -10.102 1.00 92.75 170 ASP A N 1
ATOM 1381 C CA . ASP A 1 170 ? 0.689 8.378 -9.143 1.00 92.75 170 ASP A CA 1
ATOM 1382 C C . ASP A 1 170 ? 1.735 8.561 -8.041 1.00 92.75 170 ASP A C 1
ATOM 1384 O O . ASP A 1 170 ? 2.205 9.675 -7.795 1.00 92.75 170 ASP A O 1
ATOM 1388 N N . VAL A 1 171 ? 2.204 7.469 -7.429 1.00 93.38 171 VAL A N 1
ATOM 1389 C CA . VAL A 1 171 ? 3.202 7.585 -6.358 1.00 93.38 171 VAL A CA 1
ATOM 1390 C C . VAL A 1 171 ? 4.550 8.106 -6.851 1.00 93.38 171 VAL A C 1
ATOM 1392 O O . VAL A 1 171 ? 5.258 8.777 -6.097 1.00 93.38 171 VAL A O 1
ATOM 1395 N N . LEU A 1 172 ? 4.921 7.829 -8.105 1.00 93.81 172 LEU A N 1
ATOM 1396 C CA . LEU A 1 172 ? 6.140 8.360 -8.715 1.00 93.81 172 LEU A CA 1
ATOM 1397 C C . LEU A 1 172 ? 5.997 9.839 -9.086 1.00 93.81 172 LEU A C 1
ATOM 1399 O O . LEU A 1 172 ? 6.966 10.588 -8.961 1.00 93.81 172 LEU A O 1
ATOM 1403 N N . GLN A 1 173 ? 4.812 10.258 -9.529 1.00 93.38 173 GLN A N 1
ATOM 1404 C CA . GLN A 1 173 ? 4.501 11.641 -9.879 1.00 93.38 173 GLN A CA 1
ATOM 1405 C C . GLN A 1 173 ? 4.461 12.537 -8.640 1.00 93.38 173 GLN A C 1
ATOM 1407 O O . GLN A 1 173 ? 5.058 13.613 -8.645 1.00 93.38 173 GLN A O 1
ATOM 1412 N N . TYR A 1 174 ? 3.779 12.097 -7.583 1.00 92.31 174 TYR A N 1
ATOM 1413 C CA . TYR A 1 174 ? 3.585 12.888 -6.366 1.00 92.31 174 TYR A CA 1
ATOM 1414 C C . TYR A 1 174 ? 4.664 12.650 -5.303 1.00 92.31 174 TYR A C 1
ATOM 1416 O O . TYR A 1 174 ? 4.797 13.439 -4.370 1.00 92.31 174 TYR A O 1
ATOM 1424 N N . GLY A 1 175 ? 5.473 11.598 -5.453 1.00 89.06 175 GLY A N 1
ATOM 1425 C CA . GLY A 1 175 ? 6.565 11.285 -4.534 1.00 89.06 175 GLY A CA 1
ATOM 1426 C C . GLY A 1 175 ? 6.110 10.667 -3.209 1.00 89.06 175 GLY A C 1
ATOM 1427 O O . GLY A 1 175 ? 6.809 10.833 -2.212 1.00 89.06 175 GLY A O 1
ATOM 1428 N N . TYR A 1 176 ? 4.974 9.961 -3.199 1.00 91.00 176 TYR A N 1
ATOM 1429 C CA . TYR A 1 176 ? 4.397 9.280 -2.030 1.00 91.00 176 TYR A CA 1
ATOM 1430 C C . TYR A 1 176 ? 4.429 7.756 -2.199 1.00 91.00 176 TYR A C 1
ATOM 1432 O O . TYR A 1 176 ? 3.409 7.080 -2.255 1.00 91.00 176 TYR A O 1
ATOM 1440 N N . PHE A 1 177 ? 5.629 7.187 -2.312 1.00 90.56 177 PHE A N 1
ATOM 1441 C CA . PHE A 1 177 ? 5.805 5.751 -2.567 1.00 90.56 177 PHE A CA 1
ATOM 1442 C C . PHE A 1 177 ? 5.285 4.848 -1.442 1.00 90.56 177 PHE A C 1
ATOM 1444 O O . PHE A 1 177 ? 4.917 3.701 -1.687 1.00 90.56 177 PHE A O 1
ATOM 1451 N N . GLY A 1 178 ? 5.251 5.361 -0.213 1.00 86.56 178 GLY A N 1
ATOM 1452 C CA . GLY A 1 178 ? 4.670 4.705 0.950 1.00 86.56 178 GLY A CA 1
ATOM 1453 C C . GLY A 1 178 ? 3.214 4.292 0.749 1.00 86.56 178 GLY A C 1
ATOM 1454 O O . GLY A 1 178 ? 2.795 3.301 1.342 1.00 86.56 178 GLY A O 1
ATOM 1455 N N . ASP A 1 179 ? 2.481 4.961 -0.145 1.00 87.12 179 ASP A N 1
ATOM 1456 C CA . ASP A 1 179 ? 1.078 4.651 -0.422 1.00 87.12 179 ASP A CA 1
ATOM 1457 C C . ASP A 1 179 ? 0.915 3.277 -1.090 1.00 87.12 179 ASP A C 1
ATOM 1459 O O . ASP A 1 179 ? -0.074 2.592 -0.823 1.00 87.12 179 ASP A O 1
ATOM 1463 N N . LEU A 1 180 ? 1.925 2.790 -1.833 1.00 87.69 180 LEU A N 1
ATOM 1464 C CA . LEU A 1 180 ? 1.962 1.401 -2.326 1.00 87.69 180 LEU A CA 1
ATOM 1465 C C . LEU A 1 180 ? 2.039 0.375 -1.191 1.00 87.69 180 LEU A C 1
ATOM 1467 O O . LEU A 1 180 ? 1.745 -0.801 -1.389 1.00 87.69 180 LEU A O 1
ATOM 1471 N N . GLY A 1 181 ? 2.447 0.807 -0.001 1.00 80.69 181 GLY A N 1
ATOM 1472 C CA . GLY A 1 181 ? 2.449 0.015 1.218 1.00 80.69 181 GLY A CA 1
ATOM 1473 C C . GLY A 1 181 ? 1.070 -0.217 1.824 1.00 80.69 181 GLY A C 1
ATOM 1474 O O . GLY A 1 181 ? 0.949 -1.014 2.755 1.00 80.69 181 GLY A O 1
ATOM 1475 N N . THR A 1 182 ? 0.037 0.455 1.313 1.00 72.38 182 THR A N 1
ATOM 1476 C CA . THR A 1 182 ? -1.343 0.212 1.724 1.00 72.38 182 THR A CA 1
ATOM 1477 C C . THR A 1 182 ? -1.738 -1.194 1.284 1.00 72.38 182 THR A C 1
ATOM 1479 O O . THR A 1 182 ? -1.929 -1.479 0.104 1.00 72.38 182 THR A O 1
ATOM 1482 N N . THR A 1 183 ? -1.864 -2.102 2.250 1.00 63.47 183 THR A N 1
ATOM 1483 C CA . THR A 1 183 ? -1.991 -3.554 2.028 1.00 63.47 183 THR A CA 1
ATOM 1484 C C . THR A 1 183 ? -3.295 -3.993 1.354 1.00 63.47 183 THR A C 1
ATOM 1486 O O . THR A 1 183 ? -3.545 -5.188 1.241 1.00 63.47 183 THR A O 1
ATOM 1489 N N . MET A 1 184 ? -4.144 -3.052 0.939 1.00 66.94 184 MET A N 1
ATOM 1490 C CA . MET A 1 184 ? -5.468 -3.316 0.374 1.00 66.94 184 MET A CA 1
ATOM 1491 C C . MET A 1 184 ? -5.481 -3.425 -1.160 1.00 66.94 184 MET A C 1
ATOM 1493 O O . MET A 1 184 ? -6.473 -3.879 -1.716 1.00 66.94 184 MET A O 1
ATOM 1497 N N . PHE A 1 185 ? -4.400 -3.043 -1.853 1.00 73.31 185 PHE A N 1
ATOM 1498 C CA . PHE A 1 185 ? -4.317 -3.146 -3.322 1.00 73.31 185 PHE A CA 1
ATOM 1499 C C . PHE A 1 185 ? -2.928 -3.531 -3.862 1.00 73.31 185 PHE A C 1
ATOM 1501 O O . PHE A 1 185 ? -2.754 -3.652 -5.072 1.00 73.31 185 PHE A O 1
ATOM 1508 N N . THR A 1 186 ? -1.946 -3.764 -2.987 1.00 83.25 186 THR A N 1
ATOM 1509 C CA . THR A 1 186 ? -0.612 -4.246 -3.374 1.00 83.25 186 THR A CA 1
ATOM 1510 C C . THR A 1 186 ? -0.408 -5.664 -2.864 1.00 83.25 186 THR A C 1
ATOM 1512 O O . THR A 1 186 ? -0.405 -5.904 -1.654 1.00 83.25 186 THR A O 1
ATOM 1515 N N . ILE A 1 187 ? -0.173 -6.608 -3.776 1.00 87.81 187 ILE A N 1
ATOM 1516 C CA . ILE A 1 187 ? 0.212 -7.975 -3.409 1.00 87.81 187 ILE A CA 1
ATOM 1517 C C . ILE A 1 187 ? 1.730 -8.038 -3.298 1.00 87.81 187 ILE A C 1
ATOM 1519 O O . ILE A 1 187 ? 2.445 -7.729 -4.252 1.00 87.81 187 ILE A O 1
ATOM 1523 N N . VAL A 1 188 ? 2.229 -8.517 -2.162 1.00 90.19 188 VAL A N 1
ATOM 1524 C CA . VAL A 1 188 ? 3.657 -8.781 -1.967 1.00 90.19 188 VAL A CA 1
ATOM 1525 C C . VAL A 1 188 ? 3.927 -10.273 -2.117 1.00 90.19 188 VAL A C 1
ATOM 1527 O O . VAL A 1 188 ? 3.580 -11.066 -1.243 1.00 90.19 188 VAL A O 1
ATOM 1530 N N . ASN A 1 189 ? 4.620 -10.652 -3.186 1.00 90.88 189 ASN A N 1
ATOM 1531 C CA . ASN A 1 189 ? 5.144 -12.004 -3.335 1.00 90.88 189 ASN A CA 1
ATOM 1532 C C . ASN A 1 189 ? 6.486 -12.099 -2.613 1.00 90.88 189 ASN A C 1
ATOM 1534 O O . ASN A 1 189 ? 7.472 -11.475 -3.010 1.00 90.88 189 ASN A O 1
ATOM 1538 N N . LEU A 1 190 ? 6.531 -12.871 -1.531 1.00 91.00 190 LEU A N 1
ATOM 1539 C CA . LEU A 1 190 ? 7.768 -13.122 -0.802 1.00 91.00 190 LEU A CA 1
ATOM 1540 C C . LEU A 1 190 ? 8.537 -14.243 -1.491 1.00 91.00 190 LEU A C 1
ATOM 1542 O O . LEU A 1 190 ? 8.034 -15.355 -1.625 1.00 91.00 190 LEU A O 1
ATOM 1546 N N . ASN A 1 191 ? 9.779 -13.967 -1.879 1.00 86.75 191 ASN A N 1
ATOM 1547 C CA . ASN A 1 191 ? 10.669 -14.989 -2.404 1.00 86.75 191 ASN A CA 1
ATOM 1548 C C . ASN A 1 191 ? 11.603 -15.460 -1.289 1.00 86.75 191 ASN A C 1
ATOM 1550 O O . ASN A 1 191 ? 12.097 -14.667 -0.485 1.00 86.75 191 ASN A O 1
ATOM 1554 N N . SER A 1 192 ? 11.941 -16.751 -1.282 1.00 71.94 192 SER A N 1
ATOM 1555 C CA . SER A 1 192 ? 12.940 -17.306 -0.354 1.00 71.94 192 SER A CA 1
ATOM 1556 C C . SER A 1 192 ? 12.545 -17.186 1.137 1.00 71.94 192 SER A C 1
ATOM 1558 O O . SER A 1 192 ? 11.381 -17.305 1.495 1.00 71.94 192 SER A O 1
ATOM 1560 N N . ARG A 1 193 ? 13.530 -16.990 2.032 1.00 79.56 193 ARG A N 1
ATOM 1561 C CA . ARG A 1 193 ? 13.375 -16.854 3.495 1.00 79.56 193 ARG A CA 1
ATOM 1562 C C . ARG A 1 193 ? 13.035 -15.420 3.948 1.00 79.56 193 ARG A C 1
ATOM 1564 O O . ARG A 1 193 ? 13.247 -15.085 5.114 1.00 79.56 193 ARG A O 1
ATOM 1571 N N . THR A 1 194 ? 12.583 -14.547 3.043 1.00 86.75 194 THR A N 1
ATOM 1572 C CA . THR A 1 194 ? 12.286 -13.145 3.372 1.00 86.75 194 THR A CA 1
ATOM 1573 C C . THR A 1 194 ? 11.147 -13.081 4.382 1.00 86.75 194 THR A C 1
ATOM 1575 O O . THR A 1 194 ? 10.057 -13.595 4.147 1.00 86.75 194 THR A O 1
ATOM 1578 N N . ARG A 1 195 ? 11.395 -12.447 5.531 1.00 89.31 195 ARG A N 1
ATOM 1579 C CA . ARG A 1 195 ? 10.377 -12.293 6.573 1.00 89.31 195 ARG A CA 1
ATOM 1580 C C . ARG A 1 195 ? 9.472 -11.102 6.229 1.00 89.31 195 ARG A C 1
ATOM 1582 O O . ARG A 1 195 ? 10.014 -10.030 5.952 1.00 89.31 195 ARG A O 1
ATOM 1589 N N . PRO A 1 196 ? 8.134 -11.226 6.340 1.00 88.12 196 PRO A N 1
ATOM 1590 C CA . PRO A 1 196 ? 7.197 -10.135 6.046 1.00 88.12 196 PRO A CA 1
ATOM 1591 C C . PRO A 1 196 ? 7.522 -8.827 6.780 1.00 88.12 196 PRO A C 1
ATOM 1593 O O . PRO A 1 196 ? 7.422 -7.748 6.207 1.00 88.12 196 PRO A O 1
ATOM 1596 N N . VAL A 1 197 ? 7.994 -8.922 8.031 1.00 89.25 197 VAL A N 1
ATOM 1597 C CA . VAL A 1 197 ? 8.386 -7.765 8.858 1.00 89.25 197 VAL A CA 1
ATOM 1598 C C . VAL A 1 197 ? 9.416 -6.859 8.179 1.00 89.25 197 VAL A C 1
ATOM 1600 O O . VAL A 1 197 ? 9.374 -5.645 8.350 1.00 89.25 197 VAL A O 1
ATOM 1603 N N . PHE A 1 198 ? 10.318 -7.419 7.369 1.00 90.88 198 PHE A N 1
ATOM 1604 C CA . PHE A 1 198 ? 11.298 -6.610 6.656 1.00 90.88 198 PHE A CA 1
ATOM 1605 C C . PHE A 1 198 ? 10.660 -5.836 5.508 1.00 90.88 198 PHE A C 1
ATOM 1607 O O . PHE A 1 198 ? 11.045 -4.695 5.280 1.00 90.88 198 PHE A O 1
ATOM 1614 N N . VAL A 1 199 ? 9.656 -6.395 4.828 1.00 90.50 199 VAL A N 1
ATOM 1615 C CA . VAL A 1 199 ? 8.912 -5.658 3.795 1.00 90.50 199 VAL A CA 1
ATOM 1616 C C . VAL A 1 199 ? 8.151 -4.484 4.416 1.00 90.50 199 VAL A C 1
ATOM 1618 O O . VAL A 1 199 ? 8.182 -3.382 3.876 1.00 90.50 199 VAL A O 1
ATOM 1621 N N . TYR A 1 200 ? 7.558 -4.662 5.599 1.00 88.88 200 TYR A N 1
ATOM 1622 C CA . TYR A 1 200 ? 6.978 -3.533 6.335 1.00 88.88 200 TYR A CA 1
ATOM 1623 C C . TYR A 1 200 ? 8.028 -2.472 6.672 1.00 88.88 200 TYR A C 1
ATOM 1625 O O . TYR A 1 200 ? 7.792 -1.287 6.454 1.00 88.88 200 TYR A O 1
ATOM 1633 N N . LEU A 1 201 ? 9.211 -2.880 7.143 1.00 90.50 201 LEU A N 1
ATOM 1634 C CA . LEU A 1 201 ? 10.315 -1.951 7.398 1.00 90.50 201 LEU A CA 1
ATOM 1635 C C . LEU A 1 201 ? 10.734 -1.188 6.134 1.00 90.50 201 LEU A C 1
ATOM 1637 O O . LEU A 1 201 ? 10.937 0.022 6.187 1.00 90.50 201 LEU A O 1
ATOM 1641 N N . PHE A 1 202 ? 10.807 -1.874 4.996 1.00 91.75 202 PHE A N 1
ATOM 1642 C CA . PHE A 1 202 ? 11.088 -1.272 3.697 1.00 91.75 202 PHE A CA 1
ATOM 1643 C C . PHE A 1 202 ? 10.086 -0.161 3.347 1.00 91.75 202 PHE A C 1
ATOM 1645 O O . PHE A 1 202 ? 10.497 0.963 3.053 1.00 91.75 202 PHE A O 1
ATOM 1652 N N . ILE A 1 203 ? 8.785 -0.446 3.450 1.00 90.94 203 ILE A N 1
ATOM 1653 C CA . ILE A 1 203 ? 7.712 0.525 3.200 1.00 90.94 203 ILE A CA 1
ATOM 1654 C C . ILE A 1 203 ? 7.770 1.693 4.192 1.00 90.94 203 ILE A C 1
ATOM 1656 O O . ILE A 1 203 ? 7.676 2.853 3.784 1.00 90.94 203 ILE A O 1
ATOM 1660 N N . MET A 1 204 ? 7.969 1.418 5.485 1.00 89.62 204 MET A N 1
ATOM 1661 C CA . MET A 1 204 ? 8.069 2.462 6.510 1.00 89.62 204 MET A CA 1
ATOM 1662 C C . MET A 1 204 ? 9.207 3.436 6.206 1.00 89.62 204 MET A C 1
ATOM 1664 O O . MET A 1 204 ? 9.017 4.648 6.267 1.00 89.62 204 MET A O 1
ATOM 1668 N N . VAL A 1 205 ? 10.383 2.934 5.828 1.00 89.62 205 VAL A N 1
ATOM 1669 C CA . VAL A 1 205 ? 11.536 3.789 5.516 1.00 89.62 205 VAL A CA 1
ATOM 1670 C C . VAL A 1 205 ? 11.294 4.622 4.256 1.00 89.62 205 VAL A C 1
ATOM 1672 O O . VAL A 1 205 ? 11.638 5.805 4.235 1.00 89.62 205 VAL A O 1
ATOM 1675 N N . LEU A 1 206 ? 10.646 4.061 3.232 1.00 90.75 206 LEU A N 1
ATOM 1676 C CA . LEU A 1 206 ? 10.239 4.833 2.052 1.00 90.75 206 LEU A CA 1
ATOM 1677 C C . LEU A 1 206 ? 9.238 5.937 2.403 1.00 90.75 206 LEU A C 1
ATOM 1679 O O . LEU A 1 206 ? 9.405 7.058 1.922 1.00 90.75 206 LEU A O 1
ATOM 1683 N N . THR A 1 207 ? 8.287 5.647 3.291 1.00 91.00 207 THR A N 1
ATOM 1684 C CA . THR A 1 207 ? 7.289 6.606 3.788 1.00 91.00 207 THR A CA 1
ATOM 1685 C C . THR A 1 207 ? 7.947 7.732 4.586 1.00 91.00 207 THR A C 1
ATOM 1687 O O . THR A 1 207 ? 7.643 8.909 4.392 1.00 91.00 207 THR A O 1
ATOM 1690 N N . LEU A 1 208 ? 8.913 7.405 5.451 1.00 90.38 208 LEU A N 1
ATOM 1691 C CA . LEU A 1 208 ? 9.709 8.410 6.161 1.00 90.38 208 LEU A CA 1
ATOM 1692 C C . LEU A 1 208 ? 10.471 9.310 5.182 1.00 90.38 208 LEU A C 1
ATOM 1694 O O . LEU A 1 208 ? 10.615 10.508 5.434 1.00 90.38 208 LEU A O 1
ATOM 1698 N N . HIS A 1 209 ? 10.946 8.765 4.059 1.00 90.69 209 HIS A N 1
ATOM 1699 C CA . HIS A 1 209 ? 11.540 9.586 3.009 1.00 90.69 209 HIS A CA 1
ATOM 1700 C C . HIS A 1 209 ? 10.510 10.474 2.311 1.00 90.69 209 HIS A C 1
ATOM 1702 O O . HIS A 1 209 ? 10.812 11.641 2.079 1.00 90.69 209 HIS A O 1
ATOM 1708 N N . ASP A 1 210 ? 9.326 9.959 1.970 1.00 91.25 210 ASP A N 1
ATOM 1709 C CA . ASP A 1 210 ? 8.254 10.750 1.334 1.00 91.25 210 ASP A CA 1
ATOM 1710 C C . ASP A 1 210 ? 7.887 11.969 2.185 1.00 91.25 210 ASP A C 1
ATOM 1712 O O . ASP A 1 210 ? 7.744 13.083 1.691 1.00 91.25 210 ASP A O 1
ATOM 1716 N N . ARG A 1 211 ? 7.848 11.777 3.507 1.00 88.38 211 ARG A N 1
ATOM 1717 C CA . ARG A 1 211 ? 7.618 12.836 4.501 1.00 88.38 211 ARG A CA 1
ATOM 1718 C C . ARG A 1 211 ? 8.869 13.665 4.816 1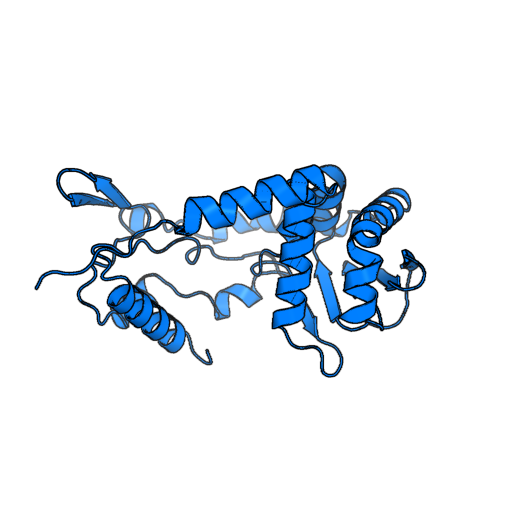.00 88.38 211 ARG A C 1
ATOM 1720 O O . ARG A 1 211 ? 8.859 14.475 5.740 1.00 88.38 211 ARG A O 1
ATOM 1727 N N . ASN A 1 212 ? 9.950 13.495 4.052 1.00 88.12 212 ASN A N 1
ATOM 1728 C CA . ASN A 1 212 ? 11.201 14.249 4.157 1.00 88.12 212 ASN A CA 1
ATOM 1729 C C . ASN A 1 212 ? 11.957 14.046 5.490 1.00 88.12 212 ASN A C 1
ATOM 1731 O O . ASN A 1 212 ? 12.898 14.784 5.783 1.00 88.12 212 ASN A O 1
ATOM 1735 N N . HIS A 1 213 ? 11.590 13.049 6.303 1.00 87.19 213 HIS A N 1
ATOM 1736 C CA . HIS A 1 213 ? 12.210 12.806 7.610 1.00 87.19 213 HIS A CA 1
ATOM 1737 C C . HIS A 1 213 ? 13.640 12.277 7.487 1.00 87.19 213 HIS A C 1
ATOM 1739 O O . HIS A 1 213 ? 14.481 12.625 8.307 1.00 87.19 213 HIS A O 1
ATOM 1745 N N . ILE A 1 214 ? 13.950 11.497 6.445 1.00 86.19 214 ILE A N 1
ATOM 1746 C CA . ILE A 1 214 ? 15.288 10.907 6.238 1.00 86.19 214 ILE A CA 1
ATOM 1747 C C . ILE A 1 214 ? 16.083 11.533 5.085 1.00 86.19 214 ILE A C 1
ATOM 1749 O O . ILE A 1 214 ? 17.097 10.988 4.665 1.00 86.19 214 ILE A O 1
ATOM 1753 N N . ALA A 1 215 ? 15.672 12.700 4.583 1.00 83.44 215 ALA A N 1
ATOM 1754 C CA . ALA A 1 215 ? 16.391 13.388 3.503 1.00 83.44 215 ALA A CA 1
ATOM 1755 C C . ALA A 1 215 ? 17.737 14.009 3.939 1.00 83.44 215 ALA A C 1
ATOM 1757 O O . ALA A 1 215 ? 18.443 14.597 3.125 1.00 83.44 215 ALA A O 1
ATOM 1758 N N . GLY A 1 216 ? 18.088 13.927 5.225 1.00 83.19 216 GLY A N 1
ATOM 1759 C CA . GLY A 1 216 ? 19.373 14.373 5.754 1.00 83.19 216 GLY A CA 1
ATOM 1760 C C . GLY A 1 216 ? 19.460 14.205 7.268 1.00 83.19 216 GLY A C 1
ATOM 1761 O O . GLY A 1 216 ? 18.436 14.120 7.950 1.00 83.19 216 GLY A O 1
ATOM 1762 N N . VAL A 1 217 ? 20.686 14.210 7.799 1.00 83.25 217 VAL A N 1
ATOM 1763 C CA . VAL A 1 217 ? 20.975 13.951 9.224 1.00 83.25 217 VAL A CA 1
ATOM 1764 C C . VAL A 1 217 ? 20.188 14.890 10.145 1.00 83.25 217 VAL A C 1
ATOM 1766 O O . VAL A 1 217 ? 19.565 14.434 11.096 1.00 83.25 217 VAL A O 1
ATOM 1769 N N . ASN A 1 218 ? 20.106 16.182 9.813 1.00 87.94 218 ASN A N 1
ATOM 1770 C CA . ASN A 1 218 ? 19.389 17.173 10.628 1.00 87.94 218 ASN A CA 1
ATOM 1771 C C . ASN A 1 218 ? 17.867 16.966 10.648 1.00 87.94 218 ASN A C 1
ATOM 1773 O O . ASN A 1 218 ? 17.204 17.283 11.634 1.00 87.94 218 ASN A O 1
ATOM 1777 N N . LYS A 1 219 ? 17.277 16.492 9.544 1.00 87.56 219 LYS A N 1
ATOM 1778 C CA . LYS A 1 219 ? 15.836 16.191 9.490 1.00 87.56 219 LYS A CA 1
ATOM 1779 C C . LYS A 1 219 ? 15.538 14.905 10.253 1.00 87.56 219 LYS A C 1
ATOM 1781 O O . LYS A 1 219 ? 14.584 14.879 11.026 1.00 87.56 219 LYS A O 1
ATOM 1786 N N . PHE A 1 220 ? 16.417 13.915 10.118 1.00 86.62 220 PHE A N 1
ATOM 1787 C CA . PHE A 1 220 ? 16.312 12.660 10.844 1.00 86.62 220 PHE A CA 1
ATOM 1788 C C . PHE A 1 220 ? 16.449 12.867 12.351 1.00 86.62 220 PHE A C 1
ATOM 1790 O O . PHE A 1 220 ? 15.598 12.404 13.099 1.00 86.62 220 PHE A O 1
ATOM 1797 N N . ALA A 1 221 ? 17.450 13.631 12.797 1.00 87.44 221 ALA A N 1
ATOM 1798 C CA . ALA A 1 221 ? 17.643 13.953 14.208 1.00 87.44 221 ALA A CA 1
ATOM 1799 C C . ALA A 1 221 ? 16.435 14.694 14.796 1.00 87.44 221 ALA A C 1
ATOM 1801 O O . ALA A 1 221 ? 15.975 14.342 15.876 1.00 87.44 221 ALA A O 1
ATOM 1802 N N . ARG A 1 222 ? 15.868 15.674 14.074 1.00 88.50 222 ARG A N 1
ATOM 1803 C CA . ARG A 1 222 ? 14.649 16.378 14.512 1.00 88.50 222 ARG A CA 1
ATOM 1804 C C . ARG A 1 222 ? 13.451 15.446 14.660 1.00 88.50 222 ARG A C 1
ATOM 1806 O O . ARG A 1 222 ? 12.756 15.524 15.665 1.00 88.50 222 ARG A O 1
ATOM 1813 N N . TRP A 1 223 ? 13.228 14.568 13.685 1.00 87.88 223 TRP A N 1
ATOM 1814 C CA . TRP A 1 223 ? 12.164 13.568 13.759 1.00 87.88 223 TRP A CA 1
ATOM 1815 C C . TRP A 1 223 ? 12.398 12.569 14.902 1.00 87.88 223 TRP A C 1
ATOM 1817 O O . TRP A 1 223 ? 11.491 12.293 15.678 1.00 87.88 223 TRP A O 1
ATOM 1827 N N . ALA A 1 224 ? 13.621 12.065 15.066 1.00 85.44 224 ALA A N 1
ATOM 1828 C CA . ALA A 1 224 ? 13.944 11.149 16.153 1.00 85.44 224 ALA A CA 1
ATOM 1829 C C . ALA A 1 224 ? 13.714 11.819 17.517 1.00 85.44 224 ALA A C 1
ATOM 1831 O O . ALA A 1 224 ? 13.043 11.252 18.375 1.00 85.44 224 ALA A O 1
ATOM 1832 N N . MET A 1 225 ? 14.193 13.055 17.693 1.00 86.94 225 MET A N 1
ATOM 1833 C CA . MET A 1 225 ? 13.958 13.839 18.908 1.00 86.94 225 MET A CA 1
ATOM 1834 C C . MET A 1 225 ? 12.468 14.072 19.169 1.00 86.94 225 MET A C 1
ATOM 1836 O O . MET A 1 225 ? 12.052 13.943 20.315 1.00 86.94 225 MET A O 1
ATOM 1840 N N . SER A 1 226 ? 11.648 14.354 18.149 1.00 85.56 226 SER A N 1
ATOM 1841 C CA . SER A 1 226 ? 10.203 14.523 18.355 1.00 85.56 226 SER A CA 1
ATOM 1842 C C . SER A 1 226 ? 9.522 13.221 18.775 1.00 85.56 226 SER A C 1
ATOM 1844 O O . SER A 1 226 ? 8.655 13.246 19.642 1.00 85.56 226 SER A O 1
ATOM 1846 N N . VAL A 1 227 ? 9.950 12.072 18.241 1.00 81.69 227 VAL A N 1
ATOM 1847 C CA . VAL A 1 227 ? 9.467 10.756 18.687 1.00 81.69 227 VAL A CA 1
ATOM 1848 C C . VAL A 1 227 ? 9.822 10.510 20.155 1.00 81.69 227 VAL A C 1
ATOM 1850 O O . VAL A 1 227 ? 8.972 10.045 20.911 1.00 81.69 227 VAL A O 1
ATOM 1853 N N . PHE A 1 228 ? 11.044 10.840 20.586 1.00 79.75 228 PHE A N 1
ATOM 1854 C CA . PHE A 1 228 ? 11.448 10.687 21.989 1.00 79.75 228 PHE A CA 1
ATOM 1855 C C . PHE A 1 228 ? 10.751 11.683 22.921 1.00 79.75 228 PHE A C 1
ATOM 1857 O O . PHE A 1 228 ? 10.354 11.304 24.018 1.00 79.75 228 PHE A O 1
ATOM 1864 N N . HIS A 1 229 ? 10.541 12.923 22.482 1.00 76.12 229 HIS A N 1
ATOM 1865 C CA . HIS A 1 229 ? 9.824 13.939 23.251 1.00 76.12 229 HIS A CA 1
ATOM 1866 C C . HIS A 1 229 ? 8.342 13.570 23.432 1.00 76.12 229 HIS A C 1
ATOM 1868 O O . HIS A 1 229 ? 7.805 13.644 24.537 1.00 76.12 229 HIS A O 1
ATOM 1874 N N . ASN A 1 230 ? 7.710 13.056 22.374 1.00 62.78 230 ASN A N 1
ATOM 1875 C CA . ASN A 1 230 ? 6.322 12.598 22.394 1.00 62.78 230 ASN A CA 1
ATOM 1876 C C . ASN A 1 230 ? 6.137 11.237 23.085 1.00 62.78 230 ASN A C 1
ATOM 1878 O O . ASN A 1 230 ? 5.006 10.835 23.316 1.00 62.78 230 ASN A O 1
ATOM 1882 N N . ARG A 1 231 ? 7.204 10.516 23.456 1.00 53.62 231 ARG A N 1
ATOM 1883 C CA . ARG A 1 231 ? 7.104 9.303 24.293 1.00 53.62 231 ARG A CA 1
ATOM 1884 C C . ARG A 1 231 ? 6.871 9.596 25.779 1.00 53.62 231 ARG A C 1
ATOM 1886 O O . ARG A 1 231 ? 6.771 8.659 26.560 1.00 53.62 231 ARG A O 1
ATOM 1893 N N . SER A 1 232 ? 6.706 10.864 26.151 1.00 49.38 232 SER A N 1
ATOM 1894 C CA . SER A 1 232 ? 6.179 11.293 27.454 1.00 49.38 232 SER A CA 1
ATOM 1895 C C . SER A 1 232 ? 4.662 11.084 27.610 1.00 49.38 232 SER A C 1
ATOM 1897 O O . SER A 1 232 ? 4.056 11.659 28.511 1.00 49.38 232 SER A O 1
ATOM 1899 N N . TRP A 1 233 ? 4.032 10.253 26.767 1.00 48.44 233 TRP A N 1
ATOM 1900 C CA . TRP A 1 233 ? 2.686 9.743 27.028 1.00 48.44 233 TRP A CA 1
ATOM 1901 C C . TRP A 1 233 ? 2.719 8.940 28.328 1.00 48.44 233 TRP A C 1
ATOM 1903 O O . TRP A 1 233 ? 3.053 7.755 28.342 1.00 48.44 233 TRP A O 1
ATOM 1913 N N . ASN A 1 234 ? 2.394 9.613 29.429 1.00 52.38 234 ASN A N 1
ATOM 1914 C CA . ASN A 1 234 ? 2.002 8.971 30.668 1.00 52.38 234 ASN A CA 1
ATOM 1915 C C . ASN A 1 234 ? 0.828 8.061 30.315 1.00 52.38 234 ASN A C 1
ATOM 1917 O O . ASN A 1 234 ? -0.266 8.545 30.029 1.00 52.38 234 ASN A O 1
ATOM 1921 N N . ILE A 1 235 ? 1.069 6.749 30.282 1.00 53.19 235 ILE A N 1
ATOM 1922 C CA . ILE A 1 235 ? -0.016 5.771 30.321 1.00 53.19 235 ILE A CA 1
ATOM 1923 C C . ILE A 1 235 ? -0.823 6.147 31.567 1.00 53.19 235 ILE A C 1
ATOM 1925 O O . ILE A 1 235 ? -0.216 6.213 32.642 1.00 53.19 235 ILE A O 1
ATOM 1929 N N . PRO A 1 236 ? -2.123 6.470 31.452 1.00 46.72 236 PRO A N 1
ATOM 1930 C CA . PRO A 1 236 ? -2.933 6.773 32.618 1.00 46.72 236 PRO A CA 1
ATOM 1931 C C . PRO A 1 236 ? -2.791 5.613 33.601 1.00 46.72 236 PRO A C 1
ATOM 1933 O O . PRO A 1 236 ? -3.150 4.476 33.296 1.00 46.72 236 PRO A O 1
ATOM 1936 N N . SER A 1 237 ? -2.192 5.868 34.762 1.00 48.25 237 SER A N 1
ATOM 1937 C CA . SER A 1 237 ? -2.198 4.893 35.839 1.00 48.25 237 SER A CA 1
ATOM 1938 C C . SER A 1 237 ? -3.631 4.819 36.342 1.00 48.25 237 SER A C 1
ATOM 1940 O O . SER A 1 237 ? -4.119 5.779 36.941 1.00 48.25 237 SER A O 1
ATOM 1942 N N . HIS A 1 238 ? -4.314 3.709 36.078 1.00 48.53 238 HIS A N 1
ATOM 1943 C CA . HIS A 1 238 ? -5.589 3.435 36.721 1.00 48.53 238 HIS A CA 1
ATOM 1944 C C . HIS A 1 238 ? -5.357 3.312 38.227 1.00 48.53 238 HIS A C 1
ATOM 1946 O O . HIS A 1 238 ? -4.803 2.326 38.705 1.00 48.53 238 HIS A O 1
ATOM 1952 N N . SER A 1 239 ? -5.773 4.333 38.970 1.00 44.28 239 SER A N 1
ATOM 1953 C CA . SER A 1 239 ? -6.152 4.190 40.368 1.00 44.28 239 SER A CA 1
ATOM 1954 C C . SER A 1 239 ? -7.564 3.608 40.393 1.00 44.28 239 SER A C 1
ATOM 1956 O O . SER A 1 239 ? -8.539 4.348 40.252 1.00 44.28 239 SER A O 1
ATOM 1958 N N . GLY A 1 240 ? -7.637 2.281 40.476 1.00 40.88 240 GLY A N 1
ATOM 1959 C CA . GLY A 1 240 ? -8.815 1.531 40.905 1.00 40.88 240 GLY A CA 1
ATOM 1960 C C . GLY A 1 240 ? -8.553 0.943 42.279 1.00 40.88 240 GLY A C 1
ATOM 1961 O O . GLY A 1 240 ? -7.419 0.446 42.471 1.00 40.88 240 GLY A O 1
#

Secondary structure (DSSP, 8-state):
--SHHHHHHHHHHHHHHHT-SEE---STT----STTTGGGGGG---HHHHHHT--SSSEEPPTTEEE-TTT--EEE--HHHH---GGGGHHHHHHHHHHHHT----HHHHHHHHHHHHTTHHHHHHH-TT-EEEEETTEEEEEETTTTEEEES---BSEEEE--HHHHHHHHHHT-GGGGG-TTT-EEEE-TT--HHHHHHHHHHHHHHHTTTTSSHHHHHHHHHHHHHHTT--------